Protein AF-A0A1G6YFE9-F1 (afdb_monomer_lite)

pLDDT: mean 79.13, std 17.05, range [34.5, 97.12]

Organism: NCBI:txid637679

Structure (mmCIF, N/CA/C/O backbone):
data_AF-A0A1G6YFE9-F1
#
_entry.id   AF-A0A1G6YFE9-F1
#
loop_
_atom_site.group_PDB
_atom_site.id
_atom_site.type_symbol
_atom_site.label_atom_id
_atom_site.label_alt_id
_atom_site.label_comp_id
_atom_site.label_asym_id
_atom_site.label_entity_id
_atom_site.label_seq_id
_atom_site.pdbx_PDB_ins_code
_atom_site.Cartn_x
_atom_site.Cartn_y
_atom_site.Cartn_z
_atom_site.occupancy
_atom_site.B_iso_or_equiv
_atom_site.auth_seq_id
_atom_site.auth_comp_id
_atom_site.auth_asym_id
_atom_site.auth_atom_id
_atom_site.pdbx_PDB_model_num
ATOM 1 N N . MET A 1 1 ? -56.131 -35.970 14.333 1.00 51.12 1 MET A N 1
ATOM 2 C CA . MET A 1 1 ? -54.944 -35.309 13.740 1.00 51.12 1 MET A CA 1
ATOM 3 C C . MET A 1 1 ? -55.406 -34.588 12.483 1.00 51.12 1 MET A C 1
ATOM 5 O O . MET A 1 1 ? -55.940 -35.240 11.599 1.00 51.12 1 MET A O 1
ATOM 9 N N . HIS A 1 2 ? -55.360 -33.251 12.466 1.00 45.09 2 HIS A N 1
ATOM 10 C CA . HIS A 1 2 ? -56.045 -32.453 11.442 1.00 45.09 2 HIS A CA 1
ATOM 11 C C . HIS A 1 2 ? -55.268 -32.407 10.112 1.00 45.09 2 HIS A C 1
ATOM 13 O O . HIS A 1 2 ? -54.102 -32.001 10.123 1.00 45.09 2 HIS A O 1
ATOM 19 N N . PRO A 1 3 ? -55.911 -32.726 8.972 1.00 57.66 3 PRO A N 1
ATOM 20 C CA . PRO A 1 3 ? -55.277 -32.743 7.647 1.00 57.66 3 PRO A CA 1
ATOM 21 C C . PRO A 1 3 ? -54.751 -31.365 7.207 1.00 57.66 3 PRO A C 1
ATOM 23 O O . PRO A 1 3 ? -53.817 -31.288 6.415 1.00 57.66 3 PRO A O 1
ATOM 26 N N . LEU A 1 4 ? -55.263 -30.275 7.794 1.00 56.88 4 LEU A N 1
ATOM 27 C CA . LEU A 1 4 ? -54.777 -28.916 7.538 1.00 56.88 4 LEU A CA 1
ATOM 28 C C . LEU A 1 4 ? -53.332 -28.670 8.003 1.00 56.88 4 LEU A C 1
ATOM 30 O O . LEU A 1 4 ? -52.622 -27.894 7.372 1.00 56.88 4 LEU A O 1
ATOM 34 N N . ARG A 1 5 ? -52.869 -29.311 9.087 1.00 55.91 5 ARG A N 1
ATOM 35 C CA . ARG A 1 5 ? -51.498 -29.089 9.595 1.00 55.91 5 ARG A CA 1
ATOM 36 C C . ARG A 1 5 ? -50.436 -29.763 8.721 1.00 55.91 5 ARG A C 1
ATOM 38 O O . ARG A 1 5 ? -49.359 -29.207 8.549 1.00 55.91 5 ARG A O 1
ATOM 45 N N . LEU A 1 6 ? -50.759 -30.917 8.135 1.00 55.75 6 LEU A N 1
ATOM 46 C CA . LEU A 1 6 ? -49.885 -31.620 7.188 1.00 55.75 6 LEU A CA 1
ATOM 47 C C . LEU A 1 6 ? -49.779 -30.876 5.851 1.00 55.75 6 LEU A C 1
ATOM 49 O O . LEU A 1 6 ? -48.681 -30.751 5.314 1.00 55.75 6 LEU A O 1
ATOM 53 N N . ALA A 1 7 ? -50.888 -30.309 5.366 1.00 58.97 7 ALA A N 1
ATOM 54 C CA . ALA A 1 7 ? -50.887 -29.481 4.161 1.00 58.97 7 ALA A CA 1
ATOM 55 C C . ALA A 1 7 ? -50.048 -28.200 4.334 1.00 58.97 7 ALA A C 1
ATOM 57 O O . ALA A 1 7 ? -49.296 -27.832 3.435 1.00 58.97 7 ALA A O 1
ATOM 58 N N . LEU A 1 8 ? -50.110 -27.559 5.510 1.00 58.22 8 LEU A N 1
ATOM 59 C CA . LEU A 1 8 ? -49.339 -26.344 5.792 1.00 58.22 8 LEU A CA 1
ATOM 60 C C . LEU A 1 8 ? -47.825 -26.616 5.888 1.00 58.22 8 LEU A C 1
ATOM 62 O O . LEU A 1 8 ? -47.031 -25.836 5.370 1.00 58.22 8 LEU A O 1
ATOM 66 N N . CYS A 1 9 ? -47.413 -27.742 6.486 1.00 56.09 9 CYS A N 1
ATOM 67 C CA . CYS A 1 9 ? -45.999 -28.136 6.528 1.00 56.09 9 CYS A CA 1
ATOM 68 C C . CYS A 1 9 ? -45.439 -28.494 5.141 1.00 56.09 9 CYS A C 1
ATOM 70 O O . CYS A 1 9 ? -44.299 -28.134 4.850 1.00 56.09 9 CYS A O 1
ATOM 72 N N . MET A 1 10 ? -46.222 -29.144 4.268 1.00 55.91 10 MET A N 1
ATOM 73 C CA . MET A 1 10 ? -45.785 -29.402 2.888 1.00 55.91 10 MET A CA 1
ATOM 74 C C . MET A 1 10 ? -45.676 -28.118 2.057 1.00 55.91 10 MET A C 1
ATOM 76 O O . MET A 1 10 ? -44.736 -27.989 1.277 1.00 55.91 10 MET A O 1
ATOM 80 N N . LEU A 1 11 ? -46.570 -27.142 2.258 1.00 55.12 11 LEU A N 1
ATOM 81 C CA . LEU A 1 11 ? -46.493 -25.860 1.551 1.00 55.12 11 LEU A CA 1
ATOM 82 C C . LEU A 1 11 ? -45.228 -25.070 1.934 1.00 55.12 11 LEU A C 1
ATOM 84 O O . LEU A 1 11 ? -44.584 -24.479 1.073 1.00 55.12 11 LEU A O 1
ATOM 88 N N . ILE A 1 12 ? -44.828 -25.104 3.211 1.00 58.81 12 ILE A N 1
ATOM 89 C CA . ILE A 1 12 ? -43.612 -24.427 3.695 1.00 58.81 12 ILE A CA 1
ATOM 90 C C . ILE A 1 12 ? -42.341 -25.092 3.136 1.00 58.81 12 ILE A C 1
ATOM 92 O O . ILE A 1 12 ? -41.398 -24.385 2.776 1.00 58.81 12 ILE A O 1
ATOM 96 N N . LEU A 1 13 ? -42.322 -26.423 2.994 1.00 53.25 13 LEU A N 1
ATOM 97 C CA . LEU A 1 13 ? -41.199 -27.164 2.396 1.00 53.25 13 LEU A CA 1
ATOM 98 C C . LEU A 1 13 ? -41.072 -26.945 0.876 1.00 53.25 13 LEU A C 1
ATOM 100 O O . LEU A 1 13 ? -39.957 -26.893 0.359 1.00 53.25 13 LEU A O 1
ATOM 104 N N . LEU A 1 14 ? -42.190 -26.752 0.168 1.00 50.31 14 LEU A N 1
ATOM 105 C CA . LEU A 1 14 ? -42.205 -26.427 -1.267 1.00 50.31 14 LEU A CA 1
ATOM 106 C C . LEU A 1 14 ? -41.788 -24.974 -1.552 1.00 50.31 14 LEU A C 1
ATOM 108 O O . LEU A 1 14 ? -41.106 -24.704 -2.536 1.00 50.31 14 LEU A O 1
ATOM 112 N N . ILE A 1 15 ? -42.116 -24.031 -0.664 1.00 53.03 15 ILE A N 1
ATOM 113 C CA . ILE A 1 15 ? -41.672 -22.633 -0.807 1.00 53.03 15 ILE A CA 1
ATOM 114 C C . ILE A 1 15 ? -40.172 -22.501 -0.496 1.00 53.03 15 ILE A C 1
ATOM 116 O O . ILE A 1 15 ? -39.464 -21.753 -1.166 1.00 53.03 15 ILE A O 1
ATOM 120 N N . SER A 1 16 ? -39.646 -23.272 0.460 1.00 46.88 16 SER A N 1
ATOM 121 C CA . SER A 1 16 ? -38.214 -23.235 0.798 1.00 46.88 16 SER A CA 1
ATOM 122 C C . SER A 1 16 ? -37.311 -23.940 -0.224 1.00 46.88 16 SER A C 1
ATOM 124 O O . SER A 1 16 ? -36.131 -23.608 -0.305 1.00 46.88 16 SER A O 1
ATOM 126 N N . SER A 1 17 ? -37.849 -24.821 -1.076 1.00 44.44 17 SER A N 1
ATOM 127 C CA . SER A 1 17 ?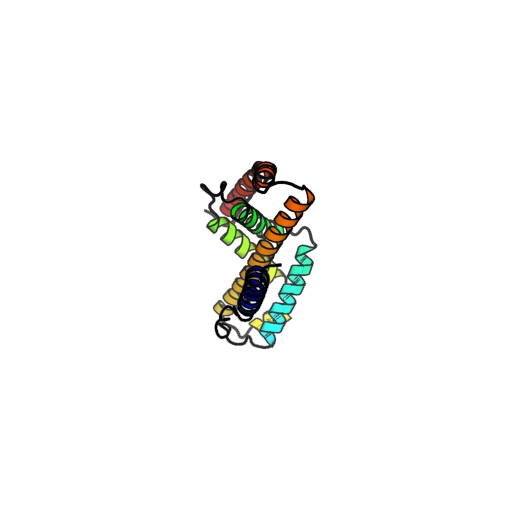 -37.095 -25.419 -2.192 1.00 44.44 17 SER A CA 1
ATOM 128 C C . SER A 1 17 ? -37.024 -24.519 -3.436 1.00 44.44 17 SER A C 1
ATOM 130 O O . SER A 1 17 ? -36.079 -24.642 -4.218 1.00 44.44 17 SER A O 1
ATOM 132 N N . HIS A 1 18 ? -37.941 -23.555 -3.586 1.00 45.44 18 HIS A N 1
ATOM 133 C CA . HIS A 1 18 ? -37.877 -22.533 -4.641 1.00 45.44 18 HIS A CA 1
ATOM 134 C C . HIS A 1 18 ? -37.071 -21.287 -4.251 1.00 45.44 18 HIS A C 1
ATOM 136 O O . HIS A 1 18 ? -36.558 -20.603 -5.130 1.00 45.44 18 HIS A O 1
ATOM 142 N N . VAL A 1 19 ? -36.891 -21.017 -2.954 1.00 42.69 19 VAL A N 1
ATOM 143 C CA . VAL A 1 19 ? -36.024 -19.919 -2.486 1.00 42.69 19 VAL A CA 1
ATOM 144 C C . VAL A 1 19 ? -34.544 -20.334 -2.432 1.00 42.69 19 VAL A C 1
ATOM 146 O O . VAL A 1 19 ? -33.675 -19.475 -2.528 1.00 42.69 19 VAL A O 1
ATOM 149 N N . LEU A 1 20 ? -34.230 -21.637 -2.378 1.00 39.59 20 LEU A N 1
ATOM 150 C CA . LEU A 1 20 ? -32.842 -22.125 -2.427 1.00 39.59 20 LEU A CA 1
ATOM 151 C C . LEU A 1 20 ? -32.245 -22.247 -3.843 1.00 39.59 20 LEU A C 1
ATOM 153 O O . LEU A 1 20 ? -31.042 -22.441 -3.958 1.00 39.59 20 LEU A O 1
ATOM 157 N N . HIS A 1 21 ? -33.048 -22.117 -4.905 1.00 37.81 21 HIS A N 1
ATOM 158 C CA . HIS A 1 21 ? -32.580 -22.170 -6.304 1.00 37.81 21 HIS A CA 1
ATOM 159 C C . HIS A 1 21 ? -32.418 -20.785 -6.958 1.00 37.81 21 HIS A C 1
ATOM 161 O O . HIS A 1 21 ? -32.157 -20.696 -8.151 1.00 37.81 21 HIS A O 1
ATOM 167 N N . ALA A 1 22 ? -32.554 -19.697 -6.194 1.00 40.44 22 ALA A N 1
ATOM 168 C CA . ALA A 1 22 ? -32.321 -18.331 -6.676 1.00 40.44 22 ALA A CA 1
ATOM 169 C C . ALA A 1 22 ? -30.963 -17.758 -6.221 1.00 40.44 22 ALA A C 1
ATOM 171 O O . ALA A 1 22 ? -30.773 -16.543 -6.212 1.00 40.44 22 ALA A O 1
ATOM 172 N N . GLN A 1 23 ? -30.031 -18.624 -5.810 1.00 40.22 23 GLN A N 1
ATOM 173 C CA . GLN A 1 23 ? -28.693 -18.242 -5.350 1.00 40.22 23 GLN A CA 1
ATOM 174 C C . GLN A 1 23 ? -27.582 -18.999 -6.096 1.00 40.22 23 GLN A C 1
ATOM 176 O O . GLN A 1 23 ? -26.535 -19.298 -5.534 1.00 40.22 23 GLN A O 1
ATOM 181 N N . GLU A 1 24 ? -27.802 -19.274 -7.377 1.00 42.25 24 GLU A N 1
ATOM 182 C CA . GLU A 1 24 ? -26.739 -19.520 -8.349 1.00 42.25 24 GLU A CA 1
ATOM 183 C C . GLU A 1 24 ? -26.950 -18.515 -9.487 1.00 42.25 24 GLU A C 1
ATOM 185 O O . GLU A 1 24 ? -28.078 -18.261 -9.900 1.00 42.25 24 GLU A O 1
ATOM 190 N N . ASP A 1 25 ? -25.861 -17.874 -9.903 1.00 39.56 25 ASP A N 1
ATOM 191 C CA . ASP A 1 25 ? -25.777 -16.838 -10.940 1.00 39.56 25 ASP A CA 1
ATOM 192 C C . ASP A 1 25 ? -26.160 -15.395 -10.569 1.00 39.56 25 ASP A C 1
ATOM 194 O O . ASP A 1 25 ? -26.591 -14.615 -11.415 1.00 39.56 25 ASP A O 1
ATOM 198 N N . SER A 1 26 ? -25.794 -14.929 -9.365 1.00 37.41 26 SER A N 1
ATOM 199 C CA . SER A 1 26 ? -25.285 -13.547 -9.281 1.00 37.41 26 SER A CA 1
ATOM 200 C C . SER A 1 26 ? -23.824 -13.516 -9.750 1.00 37.41 26 SER A C 1
ATOM 202 O O . SER A 1 26 ? -22.919 -13.120 -9.009 1.00 37.41 26 SER A O 1
ATOM 204 N N . SER A 1 27 ? -23.562 -13.966 -10.981 1.00 39.41 27 SER A N 1
ATOM 205 C CA . SER A 1 27 ? -22.346 -13.549 -11.661 1.00 39.41 27 SER A CA 1
ATOM 206 C C . SER A 1 27 ? -22.487 -12.041 -11.805 1.00 39.41 27 SER A C 1
ATOM 208 O O . SER A 1 27 ? -23.275 -11.561 -12.622 1.00 39.41 27 SER A O 1
ATOM 210 N N . PHE A 1 28 ? -21.781 -11.275 -10.967 1.00 34.50 28 PHE A N 1
ATOM 211 C CA . PHE A 1 28 ? -21.450 -9.906 -11.337 1.00 34.50 28 PHE A CA 1
ATOM 212 C C . PHE A 1 28 ? -21.015 -9.981 -12.799 1.00 34.50 28 PHE A C 1
ATOM 214 O O . PHE A 1 28 ? -20.148 -10.814 -13.079 1.00 34.50 28 PHE A O 1
ATOM 221 N N . PRO A 1 29 ? -21.631 -9.231 -13.730 1.00 37.31 29 PRO A N 1
ATOM 222 C CA . PRO A 1 29 ? -21.117 -9.184 -15.083 1.00 37.31 29 PRO A CA 1
ATOM 223 C C . PRO A 1 29 ? -19.665 -8.740 -14.945 1.00 37.31 29 PRO A C 1
ATOM 225 O O . PRO A 1 29 ? -19.391 -7.596 -14.581 1.00 37.31 29 PRO A O 1
ATOM 228 N N . ILE A 1 30 ? -18.746 -9.693 -15.107 1.00 43.03 30 ILE A N 1
ATOM 229 C CA . ILE A 1 30 ? -17.329 -9.412 -15.241 1.00 43.03 30 ILE A CA 1
ATOM 230 C C . ILE A 1 30 ? -17.309 -8.596 -16.525 1.00 43.03 30 ILE A C 1
ATOM 232 O O . ILE A 1 30 ? -17.742 -9.127 -17.551 1.00 43.03 30 ILE A O 1
ATOM 236 N N . PRO A 1 31 ? -16.954 -7.301 -16.474 1.00 45.25 31 PR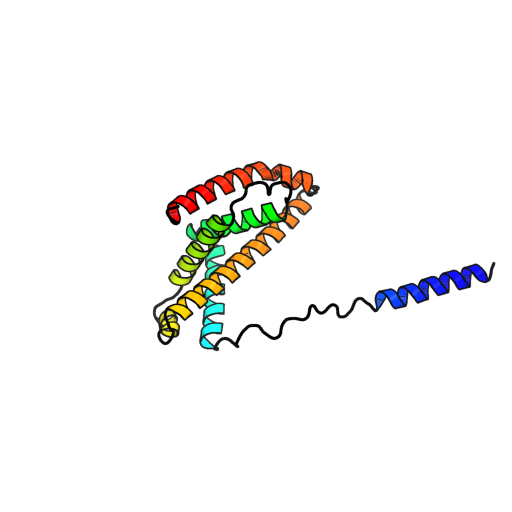O A N 1
ATOM 237 C CA . PRO A 1 31 ? -16.853 -6.514 -17.689 1.00 45.25 31 PRO A CA 1
ATOM 238 C C . PRO A 1 31 ? -16.013 -7.313 -18.685 1.00 45.25 31 PRO A C 1
ATOM 240 O O . PRO A 1 31 ? -15.008 -7.901 -18.265 1.00 45.25 31 PRO A O 1
ATOM 243 N N . ASP A 1 32 ? -16.417 -7.350 -19.962 1.00 45.94 32 ASP A N 1
ATOM 244 C CA . ASP A 1 32 ? -15.533 -7.787 -21.052 1.00 45.94 32 ASP A CA 1
ATOM 245 C C . ASP A 1 32 ? -14.131 -7.259 -20.754 1.00 45.94 32 ASP A C 1
ATOM 247 O O . ASP A 1 32 ? -14.041 -6.104 -20.314 1.00 45.94 32 ASP A O 1
ATOM 251 N N . PRO A 1 33 ? -13.067 -8.076 -20.879 1.00 45.81 33 PRO A N 1
ATOM 252 C CA . PRO A 1 33 ? -11.777 -7.747 -20.301 1.00 45.81 33 PRO A CA 1
ATOM 253 C C . PRO A 1 33 ? -11.405 -6.322 -20.699 1.00 45.81 33 PRO A C 1
ATOM 255 O O . PRO A 1 33 ? -11.072 -6.048 -21.847 1.00 45.81 33 PRO A O 1
ATOM 258 N N . LEU A 1 34 ? -11.441 -5.410 -19.720 1.00 45.50 34 LEU A N 1
ATOM 259 C CA . LEU A 1 34 ? -10.988 -4.018 -19.849 1.00 45.50 34 LEU A CA 1
ATOM 260 C C . LEU A 1 34 ? -9.470 -3.941 -20.102 1.00 45.50 34 LEU A C 1
ATOM 262 O O . LEU A 1 34 ? -8.872 -2.870 -20.070 1.00 45.50 34 LEU A O 1
ATOM 266 N N . PHE A 1 35 ? -8.851 -5.096 -20.322 1.00 49.06 35 PHE A N 1
ATOM 267 C CA . PHE A 1 35 ? -7.450 -5.328 -20.539 1.00 49.06 35 PHE A CA 1
ATOM 268 C C . PHE A 1 35 ? -7.303 -5.824 -21.970 1.00 49.06 35 PHE A C 1
ATOM 270 O O . PHE A 1 35 ? -7.619 -6.974 -22.282 1.00 49.06 35 PHE A O 1
ATOM 277 N N . GLU A 1 36 ? -6.789 -4.960 -22.842 1.00 55.44 36 GLU A N 1
ATOM 278 C CA . GLU A 1 36 ? -6.049 -5.452 -23.999 1.00 55.44 36 GLU A CA 1
ATOM 279 C C . GLU A 1 36 ? -5.040 -6.488 -23.490 1.00 55.44 36 GLU A C 1
ATOM 281 O O . GLU A 1 36 ? -4.340 -6.241 -22.502 1.00 55.44 36 GLU A O 1
ATOM 286 N N . ALA A 1 37 ? -5.020 -7.671 -24.107 1.00 58.62 37 ALA A N 1
ATOM 287 C CA . ALA A 1 37 ? -4.136 -8.745 -23.680 1.00 58.62 37 ALA A CA 1
ATOM 288 C C . ALA A 1 37 ? -2.686 -8.239 -23.699 1.00 58.62 37 ALA A C 1
ATOM 290 O O . ALA A 1 37 ? -2.139 -7.897 -24.749 1.00 58.62 37 ALA A O 1
ATOM 291 N N . GLU A 1 38 ? -2.086 -8.169 -22.511 1.00 68.25 38 GLU A N 1
ATOM 292 C CA . GLU A 1 38 ? -0.704 -7.752 -22.328 1.00 68.25 38 GLU A CA 1
ATOM 293 C C . GLU A 1 38 ? 0.212 -8.683 -23.140 1.00 68.25 38 GLU A C 1
ATOM 295 O O . GLU A 1 38 ? -0.005 -9.897 -23.200 1.00 68.25 38 GLU A O 1
ATOM 300 N N . SER A 1 39 ? 1.234 -8.127 -23.801 1.00 76.19 39 SER A N 1
ATOM 301 C CA . SER A 1 39 ? 2.160 -8.959 -24.575 1.00 76.19 39 SER A CA 1
ATOM 302 C C . SER A 1 39 ? 2.825 -10.006 -23.663 1.00 76.19 39 SER A C 1
ATOM 304 O O . SER A 1 39 ? 3.087 -9.711 -22.492 1.00 76.19 39 SER A O 1
ATOM 306 N N . PRO A 1 40 ? 3.175 -11.208 -24.161 1.00 78.62 40 PRO A N 1
ATOM 307 C CA . PRO A 1 40 ? 3.773 -12.252 -23.324 1.00 78.62 40 PRO A CA 1
ATOM 308 C C . PRO A 1 40 ? 5.026 -11.793 -22.559 1.00 78.62 40 PRO A C 1
ATOM 310 O O . PRO A 1 40 ? 5.254 -12.211 -21.425 1.00 78.62 40 PRO A O 1
ATOM 313 N N . GLY A 1 41 ? 5.823 -10.899 -23.158 1.00 75.19 41 GLY A N 1
ATOM 314 C CA . GLY A 1 41 ? 7.006 -10.319 -22.519 1.00 75.19 41 GLY A CA 1
ATOM 315 C C . GLY A 1 41 ? 6.672 -9.397 -21.344 1.00 75.19 41 GLY A C 1
ATOM 316 O O . GLY A 1 41 ? 7.356 -9.452 -20.323 1.00 75.19 41 GLY A O 1
ATOM 317 N N . LEU A 1 42 ? 5.607 -8.598 -21.462 1.00 77.88 42 LEU A N 1
ATOM 318 C CA . LEU A 1 42 ? 5.127 -7.720 -20.393 1.00 77.88 42 LEU A CA 1
ATOM 319 C C . LEU A 1 42 ? 4.434 -8.506 -19.274 1.00 77.88 42 LEU A C 1
ATOM 321 O O . LEU A 1 42 ? 4.701 -8.247 -18.104 1.00 77.88 42 LEU A O 1
ATOM 325 N N . ALA A 1 43 ? 3.654 -9.534 -19.614 1.00 81.44 43 ALA A N 1
ATOM 326 C CA . ALA A 1 43 ? 3.032 -10.415 -18.627 1.00 81.44 43 ALA A CA 1
ATOM 327 C C . ALA A 1 43 ? 4.086 -11.157 -17.783 1.00 81.44 43 ALA A C 1
ATOM 329 O O . ALA A 1 43 ? 3.989 -11.217 -16.556 1.00 81.44 43 ALA A O 1
ATOM 330 N N . ALA A 1 44 ? 5.146 -11.668 -18.424 1.00 81.69 44 ALA A N 1
ATOM 331 C CA . ALA A 1 44 ? 6.274 -12.284 -17.725 1.00 81.69 44 ALA A CA 1
ATOM 332 C C . ALA A 1 44 ? 7.011 -11.285 -16.818 1.00 81.69 44 ALA A C 1
ATOM 334 O O . ALA A 1 44 ? 7.455 -11.641 -15.727 1.00 81.69 44 ALA A O 1
ATOM 335 N N . LEU A 1 45 ? 7.129 -10.030 -17.255 1.00 80.94 45 LEU A N 1
ATOM 336 C CA . LEU A 1 45 ? 7.761 -8.973 -16.477 1.00 80.94 45 LEU A CA 1
ATOM 337 C C . LEU A 1 45 ? 6.927 -8.583 -15.256 1.00 80.94 45 LEU A C 1
ATOM 339 O O . LEU A 1 45 ? 7.475 -8.467 -14.165 1.00 80.94 45 LEU A O 1
ATOM 343 N N . ARG A 1 46 ? 5.604 -8.468 -15.415 1.00 85.75 46 ARG A N 1
ATOM 344 C CA . ARG A 1 46 ? 4.659 -8.248 -14.316 1.00 85.75 46 ARG A CA 1
ATOM 345 C C . ARG A 1 46 ? 4.764 -9.358 -13.274 1.00 85.75 46 ARG A C 1
ATOM 347 O O . ARG A 1 46 ? 4.929 -9.062 -12.093 1.00 85.75 46 ARG A O 1
ATOM 354 N N . ALA A 1 47 ? 4.722 -10.620 -13.704 1.00 85.38 47 ALA A N 1
ATOM 355 C CA . ALA A 1 47 ? 4.859 -11.770 -12.810 1.00 85.38 47 ALA A CA 1
ATOM 356 C C . ALA A 1 47 ? 6.189 -11.732 -12.037 1.00 85.38 47 ALA A C 1
ATOM 358 O O . ALA A 1 47 ? 6.202 -11.824 -10.811 1.00 85.38 47 ALA A O 1
ATOM 359 N N . TRP A 1 48 ? 7.297 -11.486 -12.737 1.00 85.00 48 TRP A N 1
ATOM 360 C CA . TRP A 1 48 ? 8.611 -11.353 -12.113 1.00 85.00 48 TRP A CA 1
ATOM 361 C C . TRP A 1 48 ? 8.670 -10.195 -11.104 1.00 85.00 48 TRP A C 1
ATOM 363 O O . TRP A 1 48 ? 9.212 -10.352 -10.009 1.00 85.00 48 TRP A O 1
ATOM 373 N N . SER A 1 49 ? 8.085 -9.036 -11.421 1.00 85.19 49 SER A N 1
ATOM 374 C CA . SER A 1 49 ? 8.070 -7.896 -10.500 1.00 85.19 49 SER A CA 1
ATOM 375 C C . SER A 1 49 ? 7.238 -8.181 -9.251 1.00 85.19 49 SER A C 1
ATOM 377 O O . SER A 1 49 ? 7.620 -7.746 -8.162 1.00 85.19 49 SER A O 1
ATOM 379 N N . MET A 1 50 ? 6.148 -8.943 -9.382 1.00 84.62 50 MET A N 1
ATOM 380 C CA . MET A 1 50 ? 5.362 -9.418 -8.242 1.00 84.62 50 MET A CA 1
ATOM 381 C C . MET A 1 50 ? 6.167 -10.384 -7.364 1.00 84.62 50 MET A C 1
ATOM 383 O O . MET A 1 50 ? 6.161 -10.237 -6.142 1.00 84.62 50 MET A O 1
ATOM 387 N N . ASP A 1 51 ? 6.942 -11.298 -7.950 1.00 86.50 51 ASP A N 1
ATOM 388 C CA . ASP A 1 51 ? 7.826 -12.190 -7.187 1.00 86.50 51 ASP A CA 1
ATOM 389 C C . ASP A 1 51 ? 8.902 -11.409 -6.415 1.00 86.50 51 ASP A C 1
ATOM 391 O O . ASP A 1 51 ? 9.165 -11.679 -5.236 1.00 86.50 51 ASP A O 1
ATOM 395 N N . LYS A 1 52 ? 9.499 -10.386 -7.042 1.00 85.06 52 LYS A N 1
ATOM 396 C CA . LYS A 1 52 ? 10.461 -9.494 -6.376 1.00 85.06 52 LYS A CA 1
ATOM 3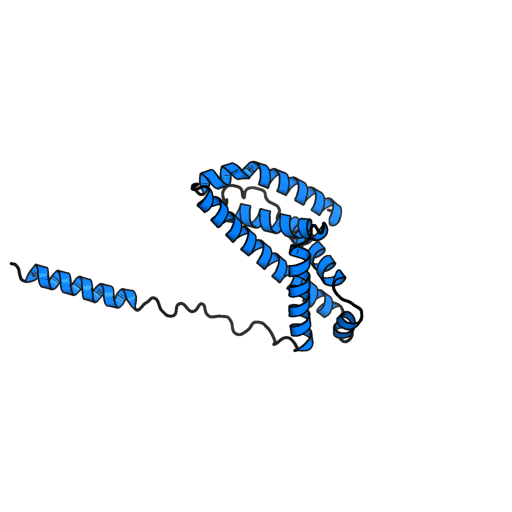97 C C . LYS A 1 52 ? 9.813 -8.689 -5.254 1.00 85.06 52 LYS A C 1
ATOM 399 O O . LYS A 1 52 ? 10.382 -8.604 -4.166 1.00 85.06 52 LYS A O 1
ATOM 404 N N . TRP A 1 53 ? 8.612 -8.155 -5.469 1.00 85.31 53 TRP A N 1
ATOM 405 C CA . TRP A 1 53 ? 7.858 -7.486 -4.408 1.00 85.31 53 TRP A CA 1
ATOM 406 C C . TRP A 1 53 ? 7.576 -8.433 -3.230 1.00 85.31 53 TRP A C 1
ATOM 408 O O . TRP A 1 53 ? 7.812 -8.055 -2.082 1.00 85.31 53 TRP A O 1
ATOM 418 N N . MET A 1 54 ? 7.180 -9.685 -3.483 1.00 85.38 54 MET A N 1
ATOM 419 C CA . MET A 1 54 ? 6.987 -10.685 -2.424 1.00 85.38 54 MET A CA 1
ATOM 420 C C . MET A 1 54 ? 8.268 -10.963 -1.628 1.00 85.38 54 MET A C 1
ATOM 422 O O . MET A 1 54 ? 8.199 -11.239 -0.427 1.00 85.38 54 MET A O 1
ATOM 426 N N . ALA A 1 55 ? 9.441 -10.875 -2.261 1.00 85.25 55 ALA A N 1
ATOM 427 C CA . ALA A 1 55 ? 10.720 -10.938 -1.562 1.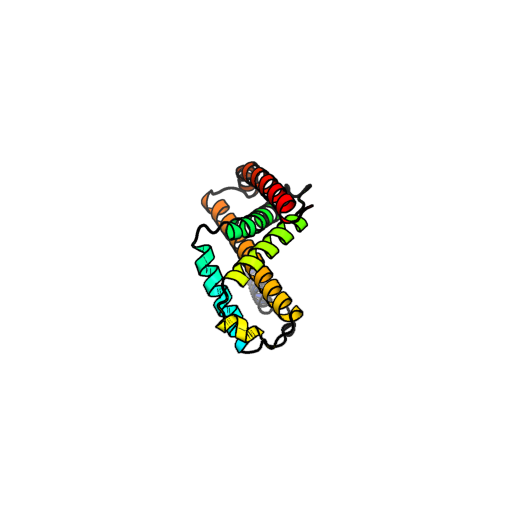00 85.25 55 ALA A CA 1
ATOM 428 C C . ALA A 1 55 ? 10.959 -9.682 -0.706 1.00 85.25 55 ALA A C 1
ATOM 430 O O . ALA A 1 55 ? 11.266 -9.818 0.478 1.00 85.25 55 ALA A O 1
ATOM 431 N N . VAL A 1 56 ? 10.741 -8.476 -1.248 1.00 84.50 56 VAL A N 1
ATOM 432 C CA . VAL A 1 56 ? 10.859 -7.207 -0.500 1.00 84.50 56 VAL A CA 1
ATOM 433 C C . VAL A 1 56 ? 9.930 -7.170 0.708 1.00 84.50 56 VAL A C 1
ATOM 435 O O . VAL A 1 56 ? 10.351 -6.729 1.776 1.00 84.50 56 VAL A O 1
ATOM 438 N N . ARG A 1 57 ? 8.711 -7.704 0.592 1.00 84.00 57 ARG A N 1
ATOM 439 C CA . ARG A 1 57 ? 7.741 -7.805 1.692 1.00 84.00 57 ARG A CA 1
ATOM 440 C C . ARG A 1 57 ? 8.272 -8.576 2.904 1.00 84.00 57 ARG A C 1
ATOM 442 O O . ARG A 1 57 ? 7.851 -8.322 4.028 1.00 84.00 57 ARG A O 1
ATOM 449 N N . LYS A 1 58 ? 9.219 -9.495 2.696 1.00 83.94 58 LYS A N 1
ATOM 450 C CA . LYS A 1 58 ? 9.886 -10.257 3.767 1.00 83.94 58 LYS A CA 1
ATOM 451 C C . LYS A 1 58 ? 11.071 -9.510 4.389 1.00 83.94 58 LYS A C 1
ATOM 453 O O . LYS A 1 58 ? 11.698 -10.025 5.311 1.00 83.94 58 LYS A O 1
ATOM 458 N N . THR A 1 59 ? 11.398 -8.320 3.891 1.00 79.75 59 THR A N 1
ATOM 459 C CA . THR A 1 59 ? 12.526 -7.500 4.348 1.00 79.75 59 THR A CA 1
ATOM 460 C C . THR A 1 59 ? 12.053 -6.257 5.100 1.00 79.75 59 THR A C 1
ATOM 462 O O . THR A 1 59 ? 10.892 -5.862 5.029 1.00 79.75 59 THR A O 1
ATOM 465 N N . ASN A 1 60 ? 12.976 -5.589 5.795 1.00 74.75 60 ASN A N 1
ATOM 466 C CA . ASN A 1 60 ? 12.702 -4.341 6.510 1.00 74.75 60 ASN A CA 1
ATOM 467 C C . ASN A 1 60 ? 12.909 -3.083 5.631 1.00 74.75 60 ASN A C 1
ATOM 469 O O . ASN A 1 60 ? 13.430 -2.075 6.108 1.00 74.75 60 ASN A O 1
ATOM 473 N N . HIS A 1 61 ? 12.578 -3.146 4.336 1.00 81.38 61 HIS A N 1
ATOM 474 C CA . HIS A 1 61 ? 12.911 -2.087 3.377 1.00 81.38 61 HIS A CA 1
ATOM 475 C C . HIS A 1 61 ? 12.200 -0.749 3.707 1.00 81.38 61 HIS A C 1
ATOM 477 O O . HIS A 1 61 ? 10.968 -0.705 3.741 1.00 81.38 61 HIS A O 1
ATOM 483 N N . PRO A 1 62 ? 12.916 0.381 3.897 1.00 79.56 62 PRO A N 1
ATOM 484 C CA . PRO A 1 62 ? 12.305 1.644 4.336 1.00 79.56 62 PRO A CA 1
ATOM 485 C C . PRO A 1 62 ? 11.229 2.205 3.395 1.00 79.56 62 PRO A C 1
ATOM 487 O O . PRO A 1 62 ? 10.180 2.654 3.856 1.00 79.56 62 PRO A O 1
ATOM 490 N N . LEU A 1 63 ? 11.446 2.149 2.073 1.00 82.50 63 LEU A N 1
ATOM 491 C CA . LEU A 1 63 ? 10.441 2.605 1.098 1.00 82.50 63 LEU A CA 1
ATOM 492 C C . LEU A 1 63 ? 9.169 1.749 1.150 1.00 82.50 63 LEU A C 1
ATOM 494 O O . LEU A 1 63 ? 8.073 2.250 0.911 1.00 82.50 63 LEU A O 1
ATOM 498 N N . TYR A 1 64 ? 9.304 0.471 1.515 1.00 84.00 64 TYR A N 1
ATOM 499 C CA . TYR A 1 64 ? 8.171 -0.440 1.597 1.00 84.00 64 TYR A CA 1
ATOM 500 C C . TYR A 1 64 ? 7.285 -0.102 2.803 1.00 84.00 64 TYR A C 1
ATOM 502 O O . TYR A 1 64 ? 6.065 -0.063 2.675 1.00 84.00 64 TYR A O 1
ATOM 510 N N . HIS A 1 65 ? 7.870 0.295 3.940 1.00 81.88 65 HIS A N 1
ATOM 511 C CA . HIS A 1 65 ? 7.100 0.806 5.086 1.00 81.88 65 HIS A CA 1
ATOM 512 C C . HIS A 1 65 ? 6.294 2.064 4.752 1.00 81.88 65 HIS A C 1
ATOM 514 O O . HIS A 1 65 ? 5.135 2.183 5.154 1.00 81.88 65 HIS A O 1
ATOM 520 N N . ASN A 1 66 ? 6.876 2.975 3.968 1.00 84.06 66 ASN A N 1
ATOM 521 C CA . ASN A 1 66 ? 6.193 4.192 3.521 1.00 84.06 66 ASN A CA 1
ATOM 522 C C . ASN A 1 66 ? 5.084 3.915 2.489 1.00 84.06 66 ASN A C 1
ATOM 524 O O . ASN A 1 66 ? 4.185 4.740 2.332 1.00 84.06 66 ASN A O 1
ATOM 528 N N . ALA A 1 67 ? 5.106 2.756 1.824 1.00 83.75 67 ALA A N 1
ATOM 529 C CA . ALA A 1 67 ? 4.012 2.272 0.984 1.00 83.75 67 ALA A CA 1
ATOM 530 C C . ALA A 1 67 ? 2.922 1.533 1.787 1.00 83.75 67 ALA A C 1
ATOM 532 O O . ALA A 1 67 ? 1.728 1.715 1.540 1.00 83.75 67 ALA A O 1
ATOM 533 N N . LEU A 1 68 ? 3.322 0.748 2.792 1.00 86.69 68 LEU A N 1
ATOM 534 C CA . LEU A 1 68 ? 2.430 -0.079 3.607 1.00 86.69 68 LEU A CA 1
ATOM 535 C C . LEU A 1 68 ? 1.635 0.727 4.640 1.00 86.69 68 LEU A C 1
ATOM 537 O O . LEU A 1 68 ? 0.458 0.451 4.877 1.00 86.69 68 LEU A O 1
ATOM 541 N N . GLY A 1 69 ? 2.253 1.736 5.255 1.00 89.44 69 GLY A N 1
ATOM 542 C CA . GLY A 1 69 ? 1.602 2.592 6.249 1.00 89.44 69 GLY A CA 1
ATOM 543 C C . GLY A 1 69 ? 0.283 3.199 5.748 1.00 89.44 69 GLY A C 1
ATOM 544 O O . GLY A 1 69 ? -0.742 3.042 6.417 1.00 89.44 69 GLY A O 1
ATOM 545 N N . PRO A 1 70 ? 0.251 3.822 4.554 1.00 91.88 70 PRO A N 1
ATOM 546 C CA . PRO A 1 70 ? -0.979 4.324 3.949 1.00 91.88 70 PRO A CA 1
ATOM 547 C C . PRO A 1 70 ? -2.041 3.245 3.700 1.00 91.88 70 PRO A C 1
ATOM 549 O O . PRO A 1 70 ? -3.217 3.501 3.951 1.00 91.88 70 PRO A O 1
ATOM 552 N N . ALA A 1 71 ? -1.666 2.038 3.258 1.00 91.94 71 ALA A N 1
ATOM 553 C CA . ALA A 1 71 ? -2.606 0.926 3.062 1.00 91.94 71 ALA A CA 1
ATOM 554 C C . ALA A 1 71 ? -3.209 0.443 4.397 1.00 91.94 71 ALA A C 1
ATOM 556 O O . ALA A 1 71 ? -4.427 0.278 4.532 1.00 91.94 71 ALA A O 1
ATOM 557 N N . ARG A 1 72 ? -2.372 0.310 5.433 1.00 91.88 72 ARG A N 1
ATOM 558 C CA . ARG A 1 72 ? -2.803 -0.014 6.801 1.00 91.88 72 ARG A CA 1
ATOM 559 C C . ARG A 1 72 ? -3.724 1.052 7.369 1.00 91.88 72 ARG A C 1
ATOM 561 O O . ARG A 1 72 ? -4.747 0.715 7.958 1.00 91.88 72 ARG A O 1
ATOM 568 N N . PHE A 1 73 ? -3.415 2.326 7.187 1.00 91.75 73 PHE A N 1
ATOM 569 C CA . PHE A 1 73 ? -4.284 3.382 7.682 1.00 91.75 73 PHE A CA 1
ATOM 570 C C . PHE A 1 73 ? -5.603 3.449 6.899 1.00 91.75 73 PHE A C 1
ATOM 572 O O . PHE A 1 73 ? -6.670 3.535 7.501 1.00 91.75 73 PHE A O 1
ATOM 579 N N . ARG A 1 74 ? -5.566 3.281 5.572 1.00 90.56 74 ARG A N 1
ATOM 580 C CA . ARG A 1 74 ? -6.776 3.181 4.745 1.00 90.56 74 ARG A CA 1
ATOM 581 C C . ARG A 1 74 ? -7.687 2.039 5.203 1.00 90.56 74 ARG A C 1
ATOM 583 O O . ARG A 1 74 ? -8.896 2.233 5.293 1.00 90.56 74 ARG A O 1
ATOM 590 N N . SER A 1 75 ? -7.129 0.871 5.530 1.00 91.69 75 SER A N 1
ATOM 591 C CA . SER A 1 75 ? -7.915 -0.257 6.064 1.00 91.69 75 SER A CA 1
ATOM 592 C C . SER A 1 75 ? -8.507 0.035 7.441 1.00 91.69 75 SER A C 1
ATOM 594 O O . SER A 1 75 ? -9.639 -0.366 7.696 1.00 91.69 75 SER A O 1
ATOM 596 N N . TYR A 1 76 ? -7.805 0.779 8.305 1.00 91.06 76 TYR A N 1
ATOM 597 C CA . TYR A 1 76 ? -8.366 1.250 9.574 1.00 91.06 76 TYR A CA 1
ATOM 598 C C . TYR A 1 76 ? -9.570 2.153 9.346 1.00 91.06 76 TYR A C 1
ATOM 600 O O . TYR A 1 76 ? -10.618 1.910 9.925 1.00 91.06 76 TYR A O 1
ATOM 608 N N . VAL A 1 77 ? -9.436 3.157 8.481 1.00 90.31 77 VAL A N 1
ATOM 609 C CA . VAL A 1 77 ? -10.514 4.098 8.164 1.00 90.31 77 VAL A CA 1
ATOM 610 C C . VAL A 1 77 ? -11.727 3.354 7.593 1.00 90.31 77 VAL A C 1
ATOM 612 O O . VAL A 1 77 ? -12.838 3.516 8.089 1.00 90.31 77 VAL A O 1
ATOM 615 N N . TYR A 1 78 ? -11.497 2.437 6.648 1.00 89.19 78 TYR A N 1
ATOM 616 C CA . TYR A 1 78 ? -12.541 1.582 6.078 1.00 89.19 78 TYR A CA 1
ATOM 617 C C . TYR A 1 78 ? -13.260 0.720 7.131 1.00 89.19 78 TYR A C 1
ATOM 619 O O . TYR A 1 78 ? -14.487 0.592 7.101 1.00 89.19 78 TYR A O 1
ATOM 627 N N . PHE A 1 79 ? -12.504 0.117 8.053 1.00 88.44 79 PHE A N 1
ATOM 628 C CA . PHE A 1 79 ? -13.031 -0.776 9.087 1.00 88.44 79 PHE A CA 1
ATOM 629 C C . PHE A 1 79 ? -13.710 -0.009 10.235 1.00 88.44 79 PHE A C 1
ATOM 631 O O . PHE A 1 79 ? -14.724 -0.447 10.775 1.00 88.44 79 PHE A O 1
ATOM 638 N N . CYS A 1 80 ? -13.177 1.163 10.578 1.00 88.94 80 CYS A N 1
ATOM 639 C CA . CYS A 1 80 ? -13.555 2.007 11.707 1.00 88.94 80 CYS A CA 1
ATOM 640 C C . CYS A 1 80 ? -14.133 3.351 11.234 1.00 88.94 80 CYS A C 1
ATOM 642 O O . CYS A 1 80 ? -13.692 4.413 11.674 1.00 88.94 80 CYS A O 1
ATOM 644 N N . ARG A 1 81 ? -15.156 3.307 10.368 1.00 80.31 81 ARG A N 1
ATOM 645 C CA . ARG A 1 81 ? -15.716 4.473 9.646 1.00 80.31 81 ARG A CA 1
ATOM 646 C C . ARG A 1 81 ? -16.029 5.707 10.499 1.00 80.31 81 ARG A C 1
ATOM 648 O O . ARG A 1 81 ? -15.938 6.830 10.026 1.00 80.31 81 ARG A O 1
ATOM 655 N N . ARG A 1 82 ? -16.364 5.538 11.784 1.00 75.25 82 ARG A N 1
ATOM 656 C CA . ARG A 1 82 ? -16.631 6.666 12.703 1.00 75.25 82 ARG A CA 1
ATOM 657 C C . ARG A 1 82 ? -15.425 7.594 12.915 1.00 75.25 82 ARG A C 1
ATOM 659 O O . ARG A 1 82 ? -15.614 8.705 13.398 1.00 75.25 82 ARG A O 1
ATOM 666 N N . HIS A 1 83 ? -14.215 7.158 12.572 1.00 72.50 83 HIS A N 1
ATOM 667 C CA . HIS A 1 83 ? -12.977 7.926 12.715 1.00 72.50 83 HIS A CA 1
ATOM 668 C C . HIS A 1 83 ? -12.528 8.608 11.400 1.00 72.50 83 HIS A C 1
ATOM 670 O O . HIS A 1 83 ? -11.393 9.065 11.305 1.00 72.50 83 HIS A O 1
ATOM 676 N N . GLU A 1 84 ? -13.408 8.697 10.392 1.00 63.03 84 GLU A N 1
ATOM 677 C CA . GLU A 1 84 ? -13.136 9.288 9.065 1.00 63.03 84 GLU A CA 1
ATOM 678 C C . GLU A 1 84 ? -13.032 10.820 9.034 1.00 63.03 84 GLU A C 1
ATOM 680 O O . GLU A 1 84 ? -12.483 11.380 8.081 1.00 63.03 84 GLU A O 1
ATOM 685 N N . LEU A 1 85 ? -13.557 11.518 10.043 1.00 53.38 85 LEU A N 1
ATOM 686 C CA . LEU A 1 85 ? -13.689 12.975 10.021 1.00 53.38 85 LEU A CA 1
ATOM 687 C C . LEU A 1 85 ? -12.289 13.630 10.016 1.00 53.38 85 LEU A C 1
ATOM 689 O O . LEU A 1 85 ? -11.663 13.758 11.065 1.00 53.38 85 LEU A O 1
ATOM 693 N N . ASN A 1 86 ? -11.824 14.071 8.835 1.00 62.47 86 ASN A N 1
ATOM 694 C CA . ASN A 1 86 ? -10.598 14.854 8.550 1.00 62.47 86 ASN A CA 1
ATOM 695 C C . ASN A 1 86 ? -9.333 14.101 8.086 1.00 62.47 86 ASN A C 1
ATOM 697 O O . ASN A 1 86 ? -8.215 14.622 8.198 1.00 62.47 86 ASN A O 1
ATOM 701 N N . VAL A 1 87 ? -9.472 12.909 7.507 1.00 76.25 87 VAL A N 1
ATOM 702 C CA . VAL A 1 87 ? -8.332 12.200 6.907 1.00 76.25 87 VAL A CA 1
ATOM 703 C C . VAL A 1 87 ? -8.053 12.663 5.466 1.00 76.25 87 VAL A C 1
ATOM 705 O O . VAL A 1 87 ? -8.893 12.517 4.583 1.00 76.25 87 VAL A O 1
ATOM 708 N N . ASN A 1 88 ? -6.833 13.139 5.189 1.00 81.00 88 ASN A N 1
ATOM 709 C CA . ASN A 1 88 ? -6.353 13.416 3.829 1.00 81.00 88 ASN A CA 1
ATOM 710 C C . ASN A 1 88 ? -5.559 12.211 3.293 1.00 81.00 88 ASN A C 1
ATOM 712 O O . ASN A 1 88 ? -4.340 12.143 3.451 1.00 81.00 88 ASN A O 1
ATOM 716 N N . MET A 1 89 ? -6.261 11.259 2.672 1.00 87.12 89 MET A N 1
ATOM 717 C CA . MET A 1 89 ? -5.636 10.112 2.001 1.00 87.12 89 MET A CA 1
ATOM 718 C C . MET A 1 89 ? -4.905 10.439 0.689 1.00 87.12 89 MET A C 1
ATOM 720 O O . MET A 1 89 ? -3.883 9.798 0.458 1.00 87.12 89 MET A O 1
ATOM 724 N N . PRO A 1 90 ? -5.349 11.385 -0.171 1.00 89.88 90 PRO A N 1
ATOM 725 C CA . PRO A 1 90 ? -4.691 11.638 -1.457 1.00 89.88 90 PRO A CA 1
ATOM 726 C C . PRO A 1 90 ? -3.169 11.809 -1.385 1.00 89.88 90 PRO A C 1
ATOM 728 O O . PRO A 1 90 ? -2.451 11.137 -2.119 1.00 89.88 90 PRO A O 1
ATOM 731 N N . ILE A 1 91 ? -2.665 12.618 -0.445 1.00 89.75 91 ILE A N 1
ATOM 732 C CA . ILE A 1 91 ? -1.215 12.839 -0.289 1.00 89.75 91 ILE A CA 1
ATOM 733 C C . ILE A 1 91 ? -0.468 11.572 0.170 1.00 89.75 91 ILE A C 1
ATOM 735 O O . ILE A 1 91 ? 0.680 11.347 -0.204 1.00 89.75 91 ILE A O 1
ATOM 739 N N . LEU A 1 92 ? -1.122 10.720 0.966 1.00 90.81 92 LEU A N 1
ATOM 740 C CA . LEU A 1 92 ? -0.547 9.457 1.429 1.00 90.81 92 LEU A CA 1
ATOM 741 C C . LEU A 1 92 ? -0.536 8.402 0.322 1.00 90.81 92 LEU A C 1
ATOM 743 O O . LEU A 1 92 ? 0.424 7.646 0.217 1.00 90.81 92 LEU A O 1
ATOM 747 N N . ASN A 1 93 ? -1.580 8.371 -0.508 1.00 90.12 93 ASN A N 1
ATOM 748 C CA . ASN A 1 93 ? -1.658 7.483 -1.663 1.00 90.12 93 ASN A CA 1
ATOM 749 C C . ASN A 1 93 ? -0.607 7.867 -2.711 1.00 90.12 93 ASN A C 1
ATOM 751 O O . ASN A 1 93 ? 0.072 6.991 -3.233 1.00 90.12 93 ASN A O 1
ATOM 755 N N . GLU A 1 94 ? -0.419 9.165 -2.970 1.00 91.44 94 GLU A N 1
ATOM 756 C CA . GLU A 1 94 ? 0.633 9.666 -3.864 1.00 91.44 94 GLU A CA 1
ATOM 757 C C . GLU A 1 94 ? 2.027 9.252 -3.366 1.00 91.44 94 GLU A C 1
ATOM 759 O O . GLU A 1 94 ? 2.820 8.698 -4.128 1.00 91.44 94 GLU A O 1
ATOM 764 N N . MET A 1 95 ? 2.305 9.428 -2.068 1.00 93.06 95 MET A N 1
ATOM 765 C CA . MET A 1 95 ? 3.553 8.966 -1.451 1.00 93.06 95 MET A CA 1
ATOM 766 C C . MET A 1 95 ? 3.731 7.445 -1.581 1.00 93.06 95 MET A C 1
ATOM 768 O O . MET A 1 95 ? 4.824 6.985 -1.911 1.00 93.06 95 MET A O 1
ATOM 772 N N . ALA A 1 96 ? 2.682 6.657 -1.329 1.00 92.00 96 ALA A N 1
ATOM 773 C CA . ALA A 1 96 ? 2.747 5.201 -1.437 1.00 92.00 96 ALA A CA 1
ATOM 774 C C . ALA A 1 96 ? 3.070 4.754 -2.867 1.00 92.00 96 ALA A C 1
ATOM 776 O O . ALA A 1 96 ? 3.999 3.975 -3.065 1.00 92.00 96 ALA A O 1
ATOM 777 N N . LEU A 1 97 ? 2.360 5.291 -3.863 1.00 91.88 97 LEU A N 1
ATOM 778 C CA . LEU A 1 97 ? 2.571 4.952 -5.271 1.00 91.88 97 LEU A CA 1
ATOM 779 C C . LEU A 1 97 ? 3.953 5.386 -5.767 1.00 91.88 97 LEU A C 1
ATOM 781 O O . LEU A 1 97 ? 4.591 4.638 -6.509 1.00 91.88 97 LEU A O 1
ATOM 785 N N . LYS A 1 98 ? 4.456 6.544 -5.320 1.00 91.44 98 LYS A N 1
ATOM 786 C CA . LYS A 1 98 ? 5.825 6.982 -5.620 1.00 91.44 98 LYS A CA 1
ATOM 787 C C . LYS A 1 98 ? 6.860 5.995 -5.072 1.00 91.44 98 LYS A C 1
ATOM 789 O O . LYS A 1 98 ? 7.699 5.523 -5.831 1.00 91.44 98 LYS A O 1
ATOM 794 N N . ASN A 1 99 ? 6.766 5.633 -3.791 1.00 91.38 99 ASN A N 1
ATOM 795 C CA . ASN A 1 99 ? 7.698 4.686 -3.166 1.00 91.38 99 ASN A CA 1
ATOM 796 C C . ASN A 1 99 ? 7.618 3.287 -3.805 1.00 91.38 99 ASN A C 1
ATOM 798 O O . ASN A 1 99 ? 8.647 2.650 -4.008 1.00 91.38 99 ASN A O 1
ATOM 802 N N . LEU A 1 100 ? 6.417 2.809 -4.155 1.00 90.62 100 LEU A N 1
ATOM 803 C CA . LEU A 1 100 ? 6.248 1.538 -4.869 1.00 90.62 100 LEU A CA 1
ATOM 804 C C . LEU A 1 100 ? 6.869 1.584 -6.262 1.00 90.62 100 LEU A C 1
ATOM 806 O O . LEU A 1 100 ? 7.552 0.641 -6.645 1.00 90.62 100 LEU A O 1
ATOM 810 N N . SER A 1 101 ? 6.694 2.689 -6.987 1.00 90.38 101 SER A N 1
ATOM 811 C CA . SER A 1 101 ? 7.330 2.880 -8.293 1.00 90.38 101 SER A CA 1
ATOM 812 C C . SER A 1 101 ? 8.854 2.841 -8.175 1.00 90.38 101 SER A C 1
ATOM 814 O O . SER A 1 101 ? 9.506 2.170 -8.967 1.00 90.38 101 SER A O 1
ATOM 816 N N . GLU A 1 102 ? 9.428 3.499 -7.164 1.00 89.25 102 GLU A N 1
ATOM 817 C CA . GLU A 1 102 ? 10.874 3.466 -6.900 1.00 89.25 102 GLU A CA 1
ATOM 818 C C . GLU A 1 102 ? 11.371 2.046 -6.582 1.00 89.25 102 GLU A C 1
ATOM 820 O O . GLU A 1 102 ? 12.396 1.627 -7.116 1.00 89.25 102 GLU A O 1
ATOM 825 N N . ILE A 1 103 ? 10.625 1.278 -5.780 1.00 87.88 103 ILE A N 1
ATOM 826 C CA . ILE A 1 103 ? 10.937 -0.132 -5.491 1.00 87.88 103 ILE A CA 1
ATOM 827 C C . ILE A 1 103 ? 10.887 -0.980 -6.769 1.00 87.88 103 ILE A C 1
ATOM 829 O O . ILE A 1 103 ? 11.816 -1.734 -7.038 1.00 87.88 103 ILE A O 1
ATOM 833 N N . ILE A 1 104 ? 9.824 -0.845 -7.569 1.00 88.12 104 ILE A N 1
ATOM 834 C CA . ILE A 1 104 ? 9.649 -1.588 -8.826 1.00 88.12 104 ILE A CA 1
ATOM 835 C C . ILE A 1 104 ? 10.814 -1.307 -9.778 1.00 88.12 104 ILE A C 1
ATOM 837 O O . ILE A 1 104 ? 11.417 -2.240 -10.302 1.00 88.12 104 ILE A O 1
ATOM 841 N N . VAL A 1 105 ? 11.153 -0.029 -9.970 1.00 87.25 105 VAL A N 1
ATOM 842 C CA . VAL A 1 105 ? 12.271 0.409 -10.819 1.00 87.25 105 VAL A CA 1
ATOM 843 C C . VAL A 1 105 ? 13.590 -0.183 -10.326 1.00 87.25 105 VAL A C 1
ATOM 845 O O . VAL A 1 105 ? 14.376 -0.662 -11.137 1.00 87.25 105 VAL A O 1
ATOM 848 N N . ALA A 1 106 ? 13.822 -0.191 -9.011 1.00 85.31 106 ALA A N 1
ATOM 849 C CA . ALA A 1 106 ? 15.051 -0.714 -8.420 1.00 85.31 106 ALA A CA 1
ATOM 850 C C . ALA A 1 106 ? 15.220 -2.232 -8.583 1.00 85.31 106 ALA A C 1
ATOM 852 O O . ALA A 1 106 ? 16.329 -2.734 -8.412 1.00 85.31 106 ALA A O 1
ATOM 853 N N . HIS A 1 107 ? 14.152 -2.973 -8.896 1.00 83.38 107 HIS A N 1
ATOM 854 C CA . HIS A 1 107 ? 14.269 -4.401 -9.158 1.00 83.38 107 HIS A CA 1
ATOM 855 C C . HIS A 1 107 ? 14.922 -4.685 -10.508 1.00 83.38 107 HIS A C 1
ATOM 857 O O . HIS A 1 107 ? 15.719 -5.613 -10.588 1.00 83.38 107 HIS A O 1
ATOM 863 N N . PHE A 1 108 ? 14.571 -3.933 -11.553 1.00 83.25 108 PHE A N 1
ATOM 864 C CA . PHE A 1 108 ? 14.923 -4.263 -12.933 1.00 83.25 108 PHE A CA 1
ATOM 865 C C . PHE A 1 108 ? 16.431 -4.168 -13.203 1.00 83.25 108 PHE A C 1
ATOM 867 O O . PHE A 1 108 ? 17.044 -3.120 -12.986 1.00 83.25 108 PHE A O 1
ATOM 874 N N . GLU A 1 109 ? 17.010 -5.247 -13.737 1.00 79.94 109 GLU A N 1
ATOM 875 C CA . GLU A 1 109 ? 18.377 -5.263 -14.260 1.00 79.94 109 GLU A CA 1
ATOM 876 C C . GLU A 1 109 ? 18.376 -4.819 -15.736 1.00 79.94 109 GLU A C 1
ATOM 878 O O . GLU A 1 109 ? 17.327 -4.584 -16.344 1.00 79.94 109 GLU A O 1
ATOM 883 N N . GLU A 1 110 ? 19.559 -4.659 -16.339 1.00 78.50 110 GLU A N 1
ATOM 884 C CA . GLU A 1 110 ? 19.697 -4.155 -17.716 1.00 78.50 110 GLU A CA 1
ATOM 885 C C . GLU A 1 110 ? 18.904 -4.998 -18.733 1.00 78.50 110 GLU A C 1
ATOM 887 O O . GLU A 1 110 ? 18.302 -4.459 -19.665 1.00 78.50 110 GLU A O 1
ATOM 892 N N . THR A 1 111 ? 18.824 -6.316 -18.522 1.00 79.50 111 THR A N 1
ATOM 893 C CA . THR A 1 111 ? 18.075 -7.210 -19.415 1.00 79.50 111 THR A CA 1
ATOM 894 C C . THR A 1 111 ? 16.561 -7.020 -19.309 1.00 79.50 111 THR A C 1
ATOM 896 O O . THR A 1 111 ? 15.867 -7.069 -20.324 1.00 79.50 111 THR A O 1
ATOM 899 N N . GLU A 1 112 ? 16.021 -6.731 -18.128 1.00 81.06 112 GLU A N 1
ATOM 900 C CA . GLU A 1 112 ? 14.615 -6.383 -17.931 1.00 81.06 112 GLU A CA 1
ATOM 901 C C . GLU A 1 112 ? 14.310 -5.004 -18.511 1.00 81.06 112 GLU A C 1
ATOM 903 O O . GLU A 1 112 ? 13.301 -4.845 -19.199 1.00 81.06 112 GLU A O 1
ATOM 908 N N . TRP A 1 113 ? 15.211 -4.035 -18.327 1.00 81.50 113 TRP A N 1
ATOM 909 C CA . TRP A 1 113 ? 15.094 -2.723 -18.965 1.00 81.50 113 TRP A CA 1
ATOM 910 C C . TRP A 1 113 ? 15.100 -2.811 -20.489 1.00 81.50 113 TRP A C 1
ATOM 912 O O . TRP A 1 113 ? 14.363 -2.076 -21.145 1.00 81.50 113 TRP A O 1
ATOM 922 N N . SER A 1 114 ? 15.853 -3.752 -21.065 1.00 79.06 114 SER A N 1
ATOM 923 C CA . SER A 1 114 ? 15.868 -3.974 -22.514 1.00 79.06 114 SER A CA 1
ATOM 924 C C . SER A 1 114 ? 14.495 -4.378 -23.068 1.00 79.06 114 SER A C 1
ATOM 926 O O . SER A 1 114 ? 14.152 -3.990 -24.185 1.00 79.06 114 SER A O 1
ATOM 928 N N . LYS A 1 115 ? 13.655 -5.054 -22.267 1.00 76.69 115 LYS A N 1
ATOM 929 C CA . LYS A 1 115 ? 12.270 -5.398 -22.644 1.00 76.69 115 LYS A CA 1
ATOM 930 C C . LYS A 1 115 ? 11.387 -4.157 -22.783 1.00 76.69 115 LYS A C 1
ATOM 932 O O . LYS A 1 115 ? 10.445 -4.169 -23.567 1.00 76.69 115 LYS A O 1
ATOM 937 N N . PHE A 1 116 ? 11.724 -3.079 -22.074 1.00 77.38 116 PHE A N 1
ATOM 938 C CA . PHE A 1 116 ? 11.103 -1.765 -22.229 1.00 77.38 116 PHE A CA 1
ATOM 939 C C . PHE A 1 116 ? 11.765 -0.903 -23.314 1.00 77.38 116 PHE A C 1
ATOM 941 O O . PHE A 1 116 ? 11.242 0.159 -23.636 1.00 77.38 116 PHE A O 1
ATOM 948 N N . GLY A 1 117 ? 12.897 -1.323 -23.890 1.00 72.75 117 GLY A N 1
ATOM 949 C CA . GLY A 1 117 ? 13.717 -0.497 -24.786 1.00 72.75 117 GLY A CA 1
ATOM 950 C C . GLY A 1 117 ? 13.022 -0.057 -26.080 1.00 72.75 117 GLY A C 1
ATOM 951 O O . GLY A 1 117 ? 13.440 0.925 -26.687 1.00 72.75 117 GLY A O 1
ATOM 952 N N . ALA A 1 118 ? 11.953 -0.749 -26.481 1.00 75.00 118 ALA A N 1
ATOM 953 C CA . ALA A 1 118 ? 11.122 -0.402 -27.635 1.00 75.00 118 ALA A CA 1
ATOM 954 C C . ALA A 1 118 ? 9.817 0.331 -27.265 1.00 75.00 118 ALA A C 1
ATOM 956 O O . ALA A 1 118 ? 9.061 0.704 -28.158 1.00 75.00 118 ALA A O 1
ATOM 957 N N . MET A 1 119 ? 9.527 0.509 -25.971 1.00 79.31 119 MET A N 1
ATOM 958 C CA . MET A 1 119 ? 8.311 1.169 -25.495 1.00 79.31 119 MET A CA 1
ATOM 959 C C . MET A 1 119 ? 8.536 2.663 -25.295 1.00 79.31 119 MET A C 1
ATOM 961 O O . MET A 1 119 ? 9.600 3.107 -24.854 1.00 79.31 119 MET A O 1
ATOM 965 N N . ASP A 1 120 ? 7.486 3.446 -25.526 1.00 85.94 120 ASP A N 1
ATOM 966 C CA . ASP A 1 120 ? 7.510 4.857 -25.186 1.00 85.94 120 ASP A CA 1
ATOM 967 C C . ASP A 1 120 ? 7.632 5.047 -23.671 1.00 85.94 120 ASP A C 1
ATOM 969 O O . ASP A 1 120 ? 7.049 4.324 -22.859 1.00 85.94 120 ASP A O 1
ATOM 973 N N . LYS A 1 121 ? 8.333 6.109 -23.259 1.00 83.31 121 LYS A N 1
ATOM 974 C CA . LYS A 1 121 ? 8.484 6.464 -21.834 1.00 83.31 121 LYS A CA 1
ATOM 975 C C . LYS A 1 121 ? 7.139 6.635 -21.119 1.00 83.31 121 LYS A C 1
ATOM 977 O O . LYS A 1 121 ? 7.070 6.530 -19.896 1.00 83.31 121 LYS A O 1
ATOM 982 N N . ALA A 1 122 ? 6.077 6.975 -21.84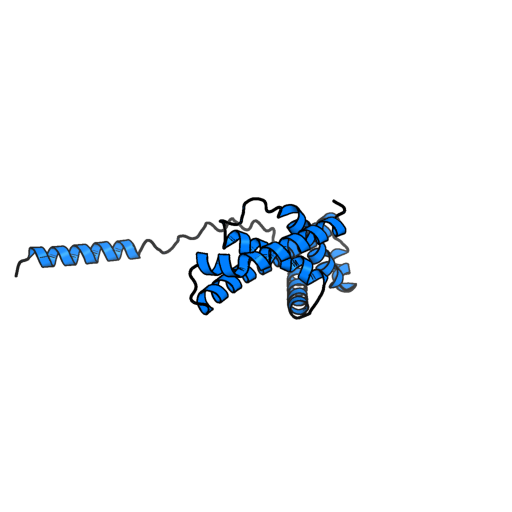9 1.00 84.69 122 ALA A N 1
ATOM 983 C CA . ALA A 1 122 ? 4.727 7.047 -21.305 1.00 84.69 122 ALA A CA 1
ATOM 984 C C . ALA A 1 122 ? 4.196 5.658 -20.918 1.00 84.69 122 ALA A C 1
ATOM 986 O O . ALA A 1 122 ? 3.689 5.509 -19.809 1.00 84.69 122 ALA A O 1
ATOM 987 N N . ASP A 1 123 ? 4.395 4.649 -21.764 1.00 84.31 123 ASP A N 1
ATOM 988 C CA . ASP A 1 123 ? 3.947 3.283 -21.502 1.00 84.31 123 ASP A CA 1
ATOM 989 C C . ASP A 1 123 ? 4.746 2.606 -20.397 1.00 84.31 123 ASP A C 1
ATOM 991 O O . ASP A 1 123 ? 4.162 1.940 -19.551 1.00 84.31 123 ASP A O 1
ATOM 995 N N . VAL A 1 124 ? 6.058 2.846 -20.327 1.00 83.81 124 VAL A N 1
ATOM 996 C CA . VAL A 1 124 ? 6.881 2.355 -19.207 1.00 83.81 124 VAL A CA 1
ATOM 997 C C . VAL A 1 124 ? 6.393 2.943 -17.879 1.00 83.81 124 VAL A C 1
ATOM 999 O O . VAL A 1 124 ? 6.230 2.225 -16.893 1.00 83.81 124 VAL A O 1
ATOM 1002 N N . ARG A 1 125 ? 6.097 4.251 -17.848 1.00 86.00 125 ARG A N 1
ATOM 1003 C CA . ARG A 1 125 ? 5.535 4.906 -16.654 1.00 86.00 125 ARG A CA 1
ATOM 1004 C C . ARG A 1 125 ? 4.149 4.375 -16.302 1.00 86.00 125 ARG A C 1
ATOM 1006 O O . ARG A 1 125 ? 3.875 4.202 -15.119 1.00 86.00 125 ARG A O 1
ATOM 1013 N N . ARG A 1 126 ? 3.300 4.117 -17.301 1.00 87.19 126 ARG A N 1
ATOM 1014 C CA . ARG A 1 126 ? 1.977 3.514 -17.106 1.00 87.19 126 ARG A CA 1
ATOM 1015 C C . ARG A 1 126 ? 2.102 2.112 -16.518 1.00 87.19 126 ARG A C 1
ATOM 1017 O O . ARG A 1 126 ? 1.530 1.874 -15.468 1.00 87.19 126 ARG A O 1
ATOM 1024 N N . PHE A 1 127 ? 2.935 1.250 -17.100 1.00 87.81 127 PHE A N 1
ATOM 1025 C CA . PHE A 1 127 ? 3.181 -0.103 -16.597 1.00 87.81 127 PHE A CA 1
ATOM 1026 C C . PHE A 1 127 ? 3.638 -0.105 -15.130 1.00 87.81 127 PHE A C 1
ATOM 1028 O O . PHE A 1 127 ? 3.067 -0.810 -14.300 1.00 87.81 127 PHE A O 1
ATOM 1035 N N . ILE A 1 128 ? 4.637 0.718 -14.788 1.00 89.00 128 ILE A N 1
ATOM 1036 C CA . ILE A 1 128 ? 5.127 0.838 -13.404 1.00 89.00 128 ILE A CA 1
ATOM 1037 C C . ILE A 1 128 ? 4.024 1.374 -12.482 1.00 89.00 128 ILE A C 1
ATOM 1039 O O . ILE A 1 128 ? 3.867 0.889 -11.361 1.00 89.00 128 ILE A O 1
ATOM 1043 N N . GLY A 1 129 ? 3.256 2.362 -12.949 1.00 88.62 129 GLY A N 1
ATOM 1044 C CA . GLY A 1 129 ? 2.137 2.940 -12.212 1.00 88.62 129 GLY A CA 1
ATOM 1045 C C . GLY A 1 129 ? 1.033 1.925 -11.925 1.00 88.62 129 GLY A C 1
ATOM 1046 O O . GLY A 1 129 ? 0.594 1.827 -10.780 1.00 88.62 129 GLY A O 1
ATOM 1047 N N . ASP A 1 130 ? 0.629 1.149 -12.928 1.00 89.62 130 ASP A N 1
ATOM 1048 C CA . ASP A 1 130 ? -0.395 0.108 -12.820 1.00 89.62 130 ASP A CA 1
ATOM 1049 C C . ASP A 1 130 ? 0.058 -0.985 -11.848 1.00 89.62 130 ASP A C 1
ATOM 1051 O O . ASP A 1 130 ? -0.670 -1.334 -10.921 1.00 89.62 130 ASP A O 1
ATOM 1055 N N . LEU A 1 131 ? 1.306 -1.447 -11.963 1.00 89.56 131 LEU A N 1
ATOM 1056 C CA . LEU A 1 131 ? 1.866 -2.419 -11.025 1.00 89.56 131 LEU A CA 1
ATOM 1057 C C . LEU A 1 131 ? 1.930 -1.873 -9.587 1.00 89.56 131 LEU A C 1
ATOM 1059 O O . LEU A 1 131 ? 1.618 -2.579 -8.628 1.00 89.56 131 LEU A O 1
ATOM 1063 N N . GLY A 1 132 ? 2.315 -0.606 -9.416 1.00 90.81 132 GLY A N 1
ATOM 1064 C CA . GLY A 1 132 ? 2.298 0.055 -8.113 1.00 90.81 132 GLY A CA 1
ATOM 1065 C C . GLY A 1 132 ? 0.888 0.131 -7.518 1.00 90.81 132 GLY A C 1
ATOM 1066 O O . GLY A 1 132 ? 0.718 -0.056 -6.312 1.00 90.81 132 GLY A O 1
ATOM 1067 N N . GLN A 1 133 ? -0.132 0.360 -8.348 1.00 90.88 133 GLN A N 1
ATOM 1068 C CA . GLN A 1 133 ? -1.531 0.335 -7.919 1.00 90.88 133 GLN A CA 1
ATOM 1069 C C . GLN A 1 133 ? -1.988 -1.070 -7.522 1.00 90.88 133 GLN A C 1
ATOM 1071 O O . GLN A 1 133 ? -2.616 -1.206 -6.470 1.00 90.88 133 GLN A O 1
ATOM 1076 N N . ASP A 1 134 ? -1.632 -2.097 -8.296 1.00 90.00 134 ASP A N 1
ATOM 1077 C CA . ASP A 1 134 ? -1.955 -3.498 -7.999 1.00 90.00 134 ASP A CA 1
ATOM 1078 C C . ASP A 1 134 ? -1.365 -3.927 -6.650 1.00 90.00 134 ASP A C 1
ATOM 1080 O O . ASP A 1 134 ? -2.073 -4.451 -5.784 1.00 90.00 134 ASP A O 1
ATOM 1084 N N . ILE A 1 135 ? -0.082 -3.626 -6.420 1.00 90.56 135 ILE A N 1
ATOM 1085 C CA . ILE A 1 135 ? 0.588 -3.902 -5.145 1.00 90.56 135 ILE A CA 1
ATOM 1086 C C . ILE A 1 135 ? -0.099 -3.143 -4.005 1.00 90.56 135 ILE A C 1
ATOM 1088 O O . ILE A 1 135 ? -0.410 -3.723 -2.965 1.00 90.56 135 ILE A O 1
ATOM 1092 N N . TYR A 1 136 ? -0.380 -1.851 -4.184 1.00 91.00 136 TYR A N 1
ATOM 1093 C CA . TYR A 1 136 ? -1.052 -1.057 -3.156 1.00 91.00 136 TYR A CA 1
ATOM 1094 C C . TYR A 1 136 ? -2.450 -1.603 -2.816 1.00 91.00 136 TYR A C 1
ATOM 1096 O O . TYR A 1 136 ? -2.834 -1.653 -1.643 1.00 91.00 136 TYR A O 1
ATOM 1104 N N . ALA A 1 137 ? -3.208 -2.040 -3.824 1.00 90.81 137 ALA A N 1
ATOM 1105 C CA . ALA A 1 137 ? -4.517 -2.659 -3.649 1.00 90.81 137 ALA A CA 1
ATOM 1106 C C . ALA A 1 137 ? -4.418 -3.992 -2.893 1.00 90.81 137 ALA A C 1
ATOM 1108 O O . ALA A 1 137 ? -5.211 -4.229 -1.977 1.00 90.81 137 ALA A O 1
ATOM 1109 N N . PHE A 1 138 ? -3.418 -4.819 -3.213 1.00 91.19 138 PHE A N 1
ATOM 1110 C CA . PHE A 1 138 ? -3.139 -6.056 -2.487 1.00 91.19 138 PHE A CA 1
ATOM 1111 C C . PHE A 1 138 ? -2.829 -5.794 -1.006 1.00 91.19 138 PHE A C 1
ATOM 1113 O O . PHE A 1 138 ? -3.408 -6.437 -0.127 1.00 91.19 138 PHE A O 1
ATOM 1120 N N . GLU A 1 139 ? -1.946 -4.839 -0.702 1.00 91.62 139 GLU A N 1
ATOM 1121 C CA . GLU A 1 139 ? -1.571 -4.517 0.684 1.00 91.62 139 GLU A CA 1
ATOM 1122 C C . GLU A 1 139 ? -2.761 -3.975 1.479 1.00 91.62 139 GLU A C 1
ATOM 1124 O O . GLU A 1 139 ? -2.949 -4.293 2.655 1.00 91.62 139 GLU A O 1
ATOM 1129 N N . TYR A 1 140 ? -3.617 -3.187 0.828 1.00 92.88 140 TYR A N 1
ATOM 1130 C CA . TYR A 1 140 ? -4.854 -2.704 1.426 1.00 92.88 140 TYR A CA 1
ATOM 1131 C C . TYR A 1 140 ? -5.824 -3.850 1.753 1.00 92.88 140 TYR A C 1
ATOM 1133 O O . TYR A 1 140 ? -6.355 -3.900 2.866 1.00 92.88 140 TYR A O 1
ATOM 1141 N N . ALA A 1 141 ? -6.030 -4.788 0.823 1.00 92.62 141 ALA A N 1
ATOM 1142 C CA . ALA A 1 141 ? -6.870 -5.965 1.043 1.00 92.62 141 ALA A CA 1
ATOM 1143 C C . ALA A 1 141 ? -6.316 -6.861 2.164 1.00 92.62 141 ALA A C 1
ATOM 1145 O O . ALA A 1 141 ? -7.059 -7.255 3.067 1.00 92.62 141 ALA A O 1
ATOM 1146 N N . THR A 1 142 ? -5.004 -7.104 2.161 1.00 93.31 142 THR A N 1
ATOM 1147 C CA . THR A 1 142 ? -4.306 -7.847 3.218 1.00 93.31 142 THR A CA 1
ATOM 1148 C C . THR A 1 142 ? -4.515 -7.197 4.583 1.00 93.31 142 THR A C 1
ATOM 1150 O O . THR A 1 142 ? -4.917 -7.868 5.530 1.00 93.31 142 THR A O 1
ATOM 1153 N N . ALA A 1 143 ? -4.354 -5.876 4.686 1.00 93.25 143 ALA A N 1
ATOM 1154 C CA . ALA A 1 143 ? -4.545 -5.166 5.947 1.00 93.25 143 ALA A CA 1
ATOM 1155 C C . ALA A 1 143 ? -6.001 -5.221 6.456 1.00 93.25 143 ALA A C 1
ATOM 1157 O O . ALA A 1 143 ? -6.233 -5.242 7.665 1.00 93.25 143 ALA A O 1
ATOM 1158 N N . ILE A 1 144 ? -7.004 -5.278 5.567 1.00 93.69 144 ILE A N 1
ATOM 1159 C CA . ILE A 1 144 ? -8.398 -5.527 5.975 1.00 93.69 144 ILE A CA 1
ATOM 1160 C C . ILE A 1 144 ? -8.541 -6.929 6.579 1.00 93.69 144 ILE A C 1
ATOM 1162 O O . ILE A 1 144 ? -9.190 -7.076 7.618 1.00 93.69 144 ILE A O 1
ATOM 1166 N N . ALA A 1 145 ? -7.960 -7.945 5.937 1.00 95.56 145 ALA A N 1
ATOM 1167 C CA . ALA A 1 145 ? -8.015 -9.323 6.417 1.00 95.56 145 ALA A CA 1
ATOM 1168 C C . ALA A 1 145 ? -7.337 -9.467 7.790 1.00 95.56 145 ALA A C 1
ATOM 1170 O O . ALA A 1 145 ? -7.964 -9.966 8.723 1.00 95.56 145 ALA A O 1
ATOM 1171 N N . GLU A 1 146 ? -6.128 -8.920 7.952 1.00 94.75 146 GLU A N 1
ATOM 1172 C CA . GLU A 1 146 ? -5.386 -8.921 9.223 1.00 94.75 146 GLU A CA 1
ATOM 1173 C C . GLU A 1 146 ? -6.177 -8.251 10.358 1.00 94.75 146 GLU A C 1
ATOM 1175 O O . GLU A 1 146 ? -6.174 -8.724 11.493 1.00 94.75 146 GLU A O 1
ATOM 1180 N N . ARG A 1 147 ? -6.898 -7.158 10.071 1.00 93.38 147 ARG A N 1
ATOM 1181 C CA . ARG A 1 147 ? -7.742 -6.479 11.070 1.00 93.38 147 ARG A CA 1
ATOM 1182 C C . ARG A 1 147 ? -8.949 -7.309 11.482 1.00 93.38 147 ARG A C 1
ATOM 1184 O O . ARG A 1 147 ? -9.298 -7.312 12.662 1.00 93.38 147 ARG A O 1
ATOM 1191 N N . ARG A 1 148 ? -9.589 -7.997 10.530 1.00 94.44 148 ARG A N 1
ATOM 1192 C CA . ARG A 1 148 ? -10.694 -8.923 10.829 1.00 94.44 148 ARG A CA 1
ATOM 1193 C C . ARG A 1 148 ? -10.204 -10.046 11.733 1.00 94.44 148 ARG A C 1
ATOM 1195 O O . ARG A 1 148 ? -10.764 -10.224 12.808 1.00 94.44 148 ARG A O 1
ATOM 1202 N N . GLU A 1 149 ? -9.106 -10.693 11.354 1.00 96.44 149 GLU A N 1
ATOM 1203 C CA . GLU A 1 149 ? -8.494 -11.764 12.140 1.00 96.44 149 GLU A CA 1
ATOM 1204 C C . GLU A 1 149 ? -8.076 -11.280 13.536 1.00 96.44 149 GLU A C 1
ATOM 1206 O O . GLU A 1 149 ? -8.366 -11.934 14.534 1.00 96.44 149 GLU A O 1
ATOM 1211 N N . ALA A 1 150 ? -7.448 -10.104 13.640 1.00 95.44 150 ALA A N 1
ATOM 1212 C CA . ALA A 1 150 ? -7.054 -9.534 14.924 1.00 95.44 150 ALA A CA 1
ATOM 1213 C C . ALA A 1 150 ? -8.262 -9.229 15.820 1.00 95.44 150 ALA A C 1
ATOM 1215 O O . ALA A 1 150 ? -8.212 -9.519 17.013 1.00 95.44 150 ALA A O 1
ATOM 1216 N N . LYS A 1 151 ? -9.348 -8.672 15.267 1.00 96.12 151 LYS A N 1
ATOM 1217 C CA . LYS A 1 151 ? -10.593 -8.455 16.016 1.00 96.12 151 LYS A CA 1
ATOM 1218 C C . LYS A 1 151 ? -11.160 -9.781 16.523 1.00 96.12 151 LYS A C 1
ATOM 1220 O O . LYS A 1 151 ? -11.536 -9.860 17.689 1.00 96.12 151 LYS A O 1
ATOM 1225 N N . ASP A 1 152 ? -11.240 -10.783 15.649 1.00 96.12 152 ASP A N 1
ATOM 1226 C CA . ASP A 1 152 ? -11.838 -12.083 15.961 1.00 96.12 152 ASP A CA 1
ATOM 1227 C C . ASP A 1 152 ? -11.014 -12.831 17.017 1.00 96.12 152 ASP A C 1
ATOM 1229 O O . ASP A 1 152 ? -11.572 -13.310 17.998 1.00 96.12 152 ASP A O 1
ATOM 1233 N N . ARG A 1 153 ? -9.682 -12.823 16.894 1.00 97.12 153 ARG A N 1
ATOM 1234 C CA . ARG A 1 153 ? -8.755 -13.410 17.874 1.00 97.12 153 ARG A CA 1
ATOM 1235 C C . ARG A 1 153 ? -8.845 -12.763 19.257 1.00 97.12 153 ARG A C 1
ATOM 1237 O O . ARG A 1 153 ? -8.593 -13.427 20.254 1.00 97.12 153 ARG A O 1
ATOM 1244 N N . LEU A 1 154 ? -9.144 -11.466 19.320 1.00 94.88 154 LEU A N 1
ATOM 1245 C CA . LEU A 1 154 ? -9.313 -10.732 20.578 1.00 94.88 154 LEU A CA 1
ATOM 1246 C C . LEU A 1 154 ? -10.745 -10.818 21.131 1.00 94.88 154 LEU A C 1
ATOM 1248 O O . LEU A 1 154 ? -11.016 -10.219 22.168 1.00 94.88 154 LEU A O 1
ATOM 1252 N N . GLU A 1 155 ? -11.656 -11.503 20.430 1.00 95.62 155 GLU A N 1
ATOM 1253 C CA . GLU A 1 155 ? -13.073 -11.642 20.791 1.00 95.62 155 GLU A CA 1
ATOM 1254 C C . GLU A 1 155 ? -13.775 -10.291 21.035 1.00 95.62 155 GLU A C 1
ATOM 1256 O O . GLU A 1 155 ? -14.697 -10.156 21.840 1.00 95.62 155 GLU A O 1
ATOM 1261 N N . MET A 1 156 ? -13.343 -9.247 20.320 1.00 94.50 156 MET A N 1
ATOM 1262 C CA . MET A 1 156 ? -13.860 -7.892 20.498 1.00 94.50 156 MET A CA 1
ATOM 1263 C C . MET A 1 156 ? -15.014 -7.588 19.542 1.00 94.50 156 MET A C 1
ATOM 1265 O O . MET A 1 156 ? -15.027 -7.975 18.368 1.00 94.50 156 MET A O 1
ATOM 1269 N N . THR A 1 157 ? -15.957 -6.766 20.006 1.00 93.56 157 THR A N 1
ATOM 1270 C CA . THR A 1 157 ? -16.871 -6.074 19.090 1.00 93.56 157 THR A CA 1
ATOM 1271 C C . THR A 1 157 ? -16.078 -5.118 18.196 1.00 93.56 157 THR A C 1
ATOM 1273 O O . THR A 1 157 ? -15.032 -4.598 18.592 1.00 93.56 157 THR A O 1
ATOM 1276 N N . THR A 1 158 ? -16.589 -4.818 16.998 1.00 91.31 158 THR A N 1
ATOM 1277 C CA . THR A 1 158 ? -15.950 -3.849 16.088 1.00 91.31 158 THR A CA 1
ATOM 1278 C C . THR A 1 158 ? -15.701 -2.506 16.773 1.00 91.31 158 THR A C 1
ATOM 1280 O O . THR A 1 158 ? -14.645 -1.910 16.588 1.00 91.31 158 THR A O 1
ATOM 1283 N N . GLN A 1 159 ? -16.633 -2.047 17.615 1.00 91.38 159 GLN A N 1
ATOM 1284 C CA . GLN A 1 159 ? -16.487 -0.794 18.353 1.00 91.38 159 GLN A CA 1
ATOM 1285 C C . GLN A 1 159 ? -15.331 -0.843 19.360 1.00 91.38 159 GLN A C 1
ATOM 1287 O O . GLN A 1 159 ? -14.512 0.075 19.375 1.00 91.38 159 GLN A O 1
ATOM 1292 N N . ALA A 1 160 ? -15.254 -1.897 20.178 1.00 93.25 160 ALA A N 1
ATOM 1293 C CA . ALA A 1 160 ? -14.189 -2.053 21.168 1.00 93.25 160 ALA A CA 1
ATOM 1294 C C . ALA A 1 160 ? -12.815 -2.181 20.495 1.00 93.25 160 ALA A C 1
ATOM 1296 O O . ALA A 1 160 ? -11.870 -1.493 20.882 1.00 93.25 160 ALA A O 1
ATOM 1297 N N . TYR A 1 161 ? -12.732 -2.972 19.422 1.00 94.62 161 TYR A N 1
ATOM 1298 C CA . TYR A 1 161 ? -11.512 -3.111 18.636 1.00 94.62 161 TYR A CA 1
ATOM 1299 C C . TYR A 1 161 ? -11.068 -1.768 18.053 1.00 94.62 161 TYR A C 1
ATOM 1301 O O . TYR A 1 161 ? -9.950 -1.332 18.313 1.00 94.62 161 TYR A 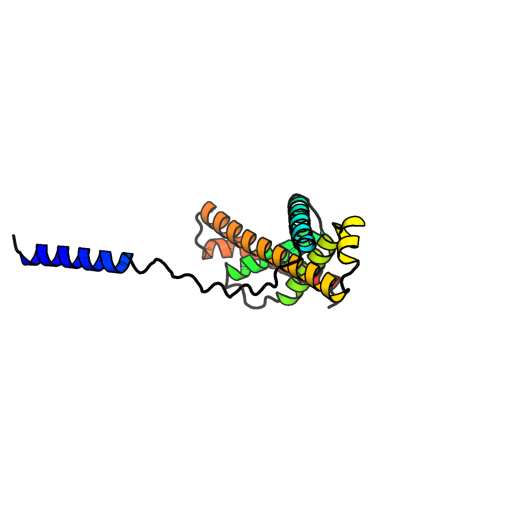O 1
ATOM 1309 N N . CYS A 1 162 ? -11.953 -1.059 17.347 1.00 92.44 162 CYS A N 1
ATOM 1310 C CA . CYS A 1 162 ? -11.641 0.245 16.762 1.00 92.44 162 CYS A CA 1
ATOM 1311 C C . CYS A 1 162 ? -11.188 1.278 17.799 1.00 92.44 162 CYS A C 1
ATOM 1313 O O . CYS A 1 162 ? -10.292 2.065 17.505 1.00 92.44 162 CYS A O 1
ATOM 1315 N N . ALA A 1 163 ? -11.774 1.274 19.000 1.00 91.94 163 ALA A N 1
ATOM 1316 C CA . ALA A 1 163 ? -11.339 2.137 20.094 1.00 91.94 163 ALA A CA 1
ATOM 1317 C C . ALA A 1 163 ? -9.934 1.763 20.597 1.00 91.94 163 ALA A C 1
ATOM 1319 O O . ALA A 1 163 ? -9.111 2.650 20.817 1.00 91.94 163 ALA A O 1
ATOM 1320 N N . SER A 1 164 ? -9.636 0.464 20.719 1.00 93.88 164 SER A N 1
ATOM 1321 C CA . SER A 1 164 ? -8.347 -0.024 21.234 1.00 93.88 164 SER A CA 1
ATOM 1322 C C . SER A 1 164 ? -7.146 0.365 20.364 1.00 93.88 164 SER A C 1
ATOM 1324 O O . SER A 1 164 ? -6.069 0.632 20.886 1.00 93.88 164 SER A O 1
ATOM 1326 N N . ILE A 1 165 ? -7.341 0.472 19.047 1.00 92.94 165 ILE A N 1
ATOM 1327 C CA . ILE A 1 165 ? -6.275 0.792 18.084 1.00 92.94 165 ILE A CA 1
ATOM 1328 C C . ILE A 1 165 ? -6.297 2.254 17.611 1.00 92.94 165 ILE A C 1
ATOM 1330 O O . ILE A 1 165 ? -5.494 2.640 16.756 1.00 92.94 165 ILE A O 1
ATOM 1334 N N . ALA A 1 166 ? -7.225 3.077 18.112 1.00 90.94 166 ALA A N 1
ATOM 1335 C CA . ALA A 1 166 ? -7.476 4.409 17.563 1.00 90.94 166 ALA A CA 1
ATOM 1336 C C . ALA A 1 166 ? -6.262 5.336 17.681 1.00 90.94 166 ALA A C 1
ATOM 1338 O O . ALA A 1 166 ? -5.864 5.967 16.700 1.00 90.94 166 ALA A O 1
ATOM 1339 N N . LYS A 1 167 ? -5.650 5.375 18.870 1.00 90.75 167 LYS A N 1
ATOM 1340 C CA . LYS A 1 167 ? -4.494 6.232 19.152 1.00 90.75 167 LYS A CA 1
ATOM 1341 C C . LYS A 1 167 ? -3.301 5.891 18.261 1.00 90.75 167 LYS A C 1
ATOM 1343 O O . LYS A 1 167 ? -2.738 6.781 17.635 1.00 90.75 167 LYS A O 1
ATOM 1348 N N . GLU A 1 168 ? -2.958 4.609 18.163 1.00 91.56 168 GLU A N 1
ATOM 1349 C CA . GLU A 1 168 ? -1.844 4.149 17.330 1.00 91.56 168 GLU A CA 1
ATOM 1350 C C . GLU A 1 168 ? -2.051 4.535 15.857 1.00 91.56 168 GLU A C 1
ATOM 1352 O O . GLU A 1 168 ? -1.150 5.066 15.212 1.00 91.56 168 GLU A O 1
ATOM 1357 N N . ASN A 1 169 ? -3.260 4.339 15.320 1.00 90.81 169 ASN A N 1
ATOM 1358 C CA . ASN A 1 169 ? -3.552 4.685 13.927 1.00 90.81 169 ASN A CA 1
ATOM 1359 C C . ASN A 1 169 ? -3.553 6.206 13.694 1.00 90.81 169 ASN A C 1
ATOM 1361 O O . ASN A 1 169 ? -3.131 6.653 12.627 1.00 90.81 169 ASN A O 1
ATOM 1365 N N . GLN A 1 170 ? -3.969 7.005 14.681 1.00 88.75 170 GLN A N 1
ATOM 1366 C CA . GLN A 1 170 ? -3.870 8.464 14.623 1.00 88.75 170 GLN A CA 1
ATOM 1367 C C . GLN A 1 170 ? -2.409 8.940 14.619 1.00 88.75 170 GLN A C 1
ATOM 1369 O O . GLN A 1 170 ? -2.040 9.761 13.777 1.00 88.75 170 GLN A O 1
ATOM 1374 N N . ASP A 1 171 ? -1.578 8.411 15.518 1.00 90.44 171 ASP A N 1
ATOM 1375 C CA . ASP A 1 171 ? -0.157 8.763 15.613 1.00 90.44 171 ASP A CA 1
ATOM 1376 C C . ASP A 1 171 ? 0.581 8.367 14.314 1.00 90.44 171 ASP A C 1
ATOM 1378 O O . ASP A 1 171 ? 1.313 9.175 13.730 1.00 90.44 171 ASP A O 1
ATOM 1382 N N . ASN A 1 172 ? 0.282 7.177 13.776 1.00 89.44 172 ASN A N 1
ATOM 1383 C CA . ASN A 1 172 ? 0.797 6.710 12.486 1.00 89.44 172 ASN A CA 1
ATOM 1384 C C . ASN A 1 172 ? 0.374 7.621 11.324 1.00 89.44 172 ASN A C 1
ATOM 1386 O O . ASN A 1 172 ? 1.203 7.967 10.481 1.00 89.44 172 ASN A O 1
ATOM 1390 N N . TYR A 1 173 ? -0.888 8.058 11.273 1.00 89.75 173 TYR A N 1
ATOM 1391 C CA . TYR A 1 173 ? -1.359 8.990 10.243 1.00 89.75 173 TYR A CA 1
ATOM 1392 C C . TYR A 1 173 ? -0.597 10.317 10.268 1.00 89.75 173 TYR A C 1
ATOM 1394 O O . TYR A 1 173 ? -0.188 10.812 9.216 1.00 89.75 173 TYR A O 1
ATOM 1402 N N . ILE A 1 174 ? -0.375 10.889 11.453 1.00 90.75 174 ILE A N 1
ATOM 1403 C CA . ILE A 1 174 ? 0.362 12.150 11.602 1.00 90.75 174 ILE A CA 1
ATOM 1404 C C . ILE A 1 174 ? 1.795 11.991 11.076 1.00 90.75 174 ILE A C 1
ATOM 1406 O O . ILE A 1 174 ? 2.257 12.829 10.296 1.00 90.75 174 ILE A O 1
ATOM 1410 N N . ALA A 1 175 ? 2.472 10.898 11.439 1.00 90.88 175 ALA A N 1
ATOM 1411 C CA . ALA A 1 175 ? 3.829 10.601 10.980 1.00 90.88 175 ALA A CA 1
ATOM 1412 C C . ALA A 1 175 ? 3.904 10.385 9.458 1.00 90.88 175 ALA A C 1
ATOM 1414 O O . ALA A 1 175 ? 4.781 10.944 8.787 1.00 90.88 175 ALA A O 1
ATOM 1415 N N . LEU A 1 176 ? 2.959 9.627 8.893 1.00 91.12 176 LEU A N 1
ATOM 1416 C CA . LEU A 1 176 ? 2.862 9.393 7.452 1.00 91.12 176 LEU A CA 1
ATOM 1417 C C . LEU A 1 176 ? 2.598 10.690 6.695 1.00 91.12 176 LEU A C 1
ATOM 1419 O O . LEU A 1 176 ? 3.251 10.961 5.692 1.00 91.12 176 LEU A O 1
ATOM 1423 N N . ARG A 1 177 ? 1.698 11.538 7.198 1.00 91.88 177 ARG A N 1
ATOM 1424 C CA . ARG A 1 177 ? 1.391 12.828 6.577 1.00 91.88 177 ARG A CA 1
ATOM 1425 C C . ARG A 1 177 ? 2.593 13.762 6.606 1.00 91.88 177 ARG A C 1
ATOM 1427 O O . ARG A 1 177 ? 2.882 14.389 5.593 1.00 91.88 177 ARG A O 1
ATOM 1434 N N . ALA A 1 178 ? 3.314 13.843 7.724 1.00 91.69 178 ALA A N 1
ATOM 1435 C CA . ALA A 1 178 ? 4.545 14.629 7.807 1.00 91.69 178 ALA A CA 1
ATOM 1436 C C . ALA A 1 178 ? 5.612 14.124 6.821 1.00 91.69 178 ALA A C 1
ATOM 1438 O O . ALA A 1 178 ? 6.291 14.921 6.174 1.00 91.69 178 ALA A O 1
ATOM 1439 N N . THR A 1 179 ? 5.730 12.806 6.664 1.00 92.25 179 THR A N 1
ATOM 1440 C CA . THR A 1 179 ? 6.649 12.191 5.699 1.00 92.25 179 THR A CA 1
ATOM 1441 C C . THR A 1 179 ? 6.244 12.495 4.262 1.00 92.25 179 THR A C 1
ATOM 1443 O O . THR A 1 179 ? 7.088 12.949 3.493 1.00 92.25 179 THR A O 1
ATOM 1446 N N . ALA A 1 180 ? 4.960 12.363 3.927 1.00 92.12 180 ALA A N 1
ATOM 1447 C CA . ALA A 1 180 ? 4.439 12.655 2.597 1.00 92.12 180 ALA A CA 1
ATOM 1448 C C . ALA A 1 180 ? 4.674 14.118 2.207 1.00 92.12 180 ALA A C 1
ATOM 1450 O O . ALA A 1 180 ? 5.172 14.393 1.121 1.00 92.12 180 ALA A O 1
ATOM 1451 N N . LYS A 1 181 ? 4.421 15.053 3.130 1.00 92.44 181 LYS A N 1
ATOM 1452 C CA . LYS A 1 181 ? 4.715 16.478 2.930 1.00 92.44 181 LYS A CA 1
ATOM 1453 C C . LYS A 1 181 ? 6.182 16.739 2.587 1.00 92.44 181 LYS A C 1
ATOM 1455 O O . LYS A 1 181 ? 6.486 17.421 1.612 1.00 92.44 181 LYS A O 1
ATOM 1460 N N . ARG A 1 182 ? 7.104 16.138 3.350 1.00 91.56 182 ARG A N 1
ATOM 1461 C CA . ARG A 1 182 ? 8.550 16.250 3.092 1.00 91.56 182 ARG A CA 1
ATOM 1462 C C . ARG A 1 182 ? 8.954 15.633 1.751 1.00 91.56 182 ARG A C 1
ATOM 1464 O O . ARG A 1 182 ? 9.735 16.236 1.029 1.00 91.56 182 ARG A O 1
ATOM 1471 N N . GLN A 1 183 ? 8.441 14.447 1.422 1.00 90.69 183 GLN A N 1
ATOM 1472 C CA . GLN A 1 183 ? 8.830 13.704 0.216 1.00 90.69 183 GLN A CA 1
ATOM 1473 C C . GLN A 1 183 ? 8.221 14.253 -1.083 1.00 90.69 183 GLN A C 1
ATOM 1475 O O . GLN A 1 183 ? 8.794 14.046 -2.157 1.00 90.69 183 GLN A O 1
ATOM 1480 N N . LEU A 1 184 ? 7.058 14.905 -0.999 1.00 90.06 184 LEU A N 1
ATOM 1481 C CA . LEU A 1 184 ? 6.326 15.453 -2.146 1.00 90.06 184 LEU A CA 1
ATOM 1482 C C . LEU A 1 184 ? 6.472 16.979 -2.281 1.00 90.06 184 LEU A C 1
ATOM 1484 O O . LEU A 1 184 ? 6.065 17.532 -3.299 1.00 90.06 184 LEU A O 1
ATOM 1488 N N . GLY A 1 185 ? 7.057 17.657 -1.287 1.00 85.12 185 GLY A N 1
ATOM 1489 C CA . GLY A 1 185 ? 7.324 19.098 -1.324 1.00 85.12 185 GLY A CA 1
ATOM 1490 C C . GLY A 1 185 ? 6.071 19.973 -1.198 1.00 85.12 185 GLY A C 1
ATOM 1491 O O . GLY A 1 185 ? 5.997 21.013 -1.849 1.00 85.12 185 GLY A O 1
ATOM 1492 N N . ARG A 1 186 ? 5.074 19.544 -0.410 1.00 73.94 186 ARG A N 1
ATOM 1493 C CA . ARG A 1 186 ? 3.775 20.227 -0.228 1.00 73.94 186 ARG A CA 1
ATOM 1494 C C . ARG A 1 186 ? 3.325 20.234 1.233 1.00 73.94 186 ARG A C 1
ATOM 1496 O O . ARG A 1 186 ? 3.676 19.286 1.964 1.00 73.94 186 ARG A O 1
#

Foldseek 3Di:
DDPVVVVVVVVVVVVVVVVVVVPPPPPVPPPPPPDDPDDPLLVVLLVVLVVLVVVVVVDPDPLQCLLLLLLLLVLLCVLVVVLVPDADSPLSNVSNLVSQLVSSVVVDDPVNVVSCVPPDPVVVVVSSSVSSVVVSVVSNVVSNVVLVVVCVVVVHDSVVSSVVCVVVSVVSSVVSNVVSCVVVVD

Radius of gyration: 24.16 Å; chains: 1; bounding box: 76×56×49 Å

Secondary structure (DSSP, 8-state):
--HHHHHHHHHHHHHHHHHTTSSS-------S-SS----HHHHHHHHHHHHHHHHHHTTT-HHHHHHHHHHHHHHHHHHSGGG-TT--HHHHHHHHHHHHHHHHHHH--HHHHHHTTTS-HHHHHHHHHHHHHHHHHHHHHHHHHHHHHHHHHTT--HHHHHHHTHHHHHHHHHHHHHHHHHHHT-

Sequence (186 aa):
MHPLRLALCMLILLISSHVLHAQEDSSFPIPDPLFEAESPGLAALRAWSMDKWMAVRKTNHPLYHNALGPARFRSYVYFCRRHELNVNMPILNEMALKNLSEIIVAHFEETEWSKFGAMDKADVRRFIGDLGQDIYAFEYATAIAERREAKDRLEMTTQAYCASIAKENQDNYIALRATAKRQLGR